Protein AF-A0A8D9B228-F1 (afdb_monomer)

Radius of gyration: 21.45 Å; Cα contacts (8 Å, |Δi|>4): 315; chains: 1; bounding box: 50×40×61 Å

Structure (mmCIF, N/CA/C/O backbone):
data_AF-A0A8D9B228-F1
#
_entry.id   AF-A0A8D9B228-F1
#
loop_
_atom_site.group_PDB
_atom_site.id
_atom_site.type_symbol
_atom_site.label_atom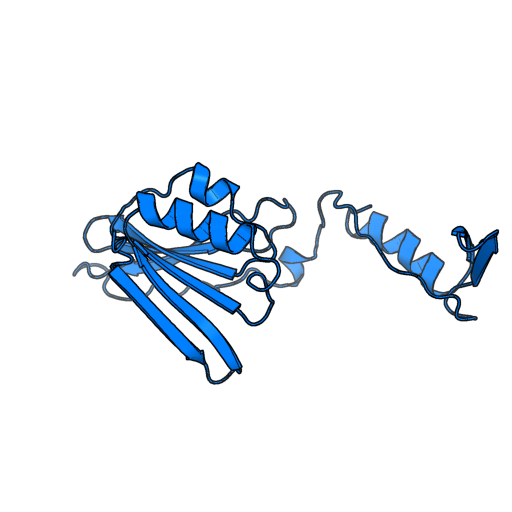_id
_atom_site.label_alt_id
_atom_site.label_comp_id
_atom_site.label_asym_id
_atom_site.label_entity_id
_atom_site.label_seq_id
_atom_site.pdbx_PDB_ins_code
_atom_site.Cartn_x
_atom_site.Cartn_y
_atom_site.Cartn_z
_atom_site.occupancy
_atom_site.B_iso_or_equiv
_atom_site.auth_seq_id
_atom_site.auth_comp_id
_atom_site.auth_asym_id
_atom_site.auth_atom_id
_atom_site.pdbx_PDB_model_num
ATOM 1 N N . MET A 1 1 ? 8.305 -25.494 17.279 1.00 31.84 1 MET A N 1
ATOM 2 C CA . MET A 1 1 ? 8.019 -24.040 17.257 1.00 31.84 1 MET A CA 1
ATOM 3 C C . MET A 1 1 ? 6.888 -23.763 16.263 1.00 31.84 1 MET A C 1
ATOM 5 O O . MET A 1 1 ? 7.138 -23.601 15.077 1.00 31.84 1 MET A O 1
ATOM 9 N N . LYS A 1 2 ? 5.628 -23.816 16.720 1.00 33.38 2 LYS A N 1
ATOM 10 C CA . LYS A 1 2 ? 4.432 -23.481 15.924 1.00 33.38 2 LYS A CA 1
ATOM 11 C C . LYS A 1 2 ? 4.145 -21.995 16.146 1.00 33.38 2 LYS A C 1
ATOM 13 O O . LYS A 1 2 ? 3.741 -21.624 17.242 1.00 33.38 2 LYS A O 1
ATOM 18 N N . TYR A 1 3 ? 4.432 -21.141 15.169 1.00 36.22 3 TYR A N 1
ATOM 19 C CA . TYR A 1 3 ? 4.242 -19.699 15.334 1.00 36.22 3 TYR A CA 1
ATOM 20 C C . TYR A 1 3 ? 2.793 -19.301 15.040 1.00 36.22 3 TYR A C 1
ATOM 22 O O . TYR A 1 3 ? 2.280 -19.573 13.957 1.00 36.22 3 TYR A O 1
ATOM 30 N N . LEU A 1 4 ? 2.170 -18.662 16.037 1.00 39.84 4 LEU A N 1
ATO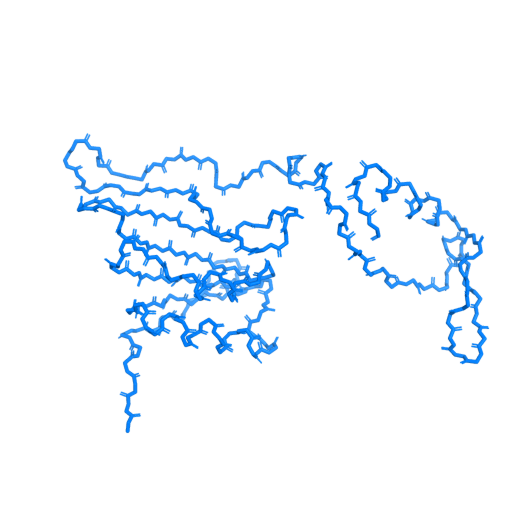M 31 C CA . LEU A 1 4 ? 0.839 -18.060 16.016 1.00 39.84 4 LEU A CA 1
ATOM 32 C C . LEU A 1 4 ? 0.712 -17.015 14.892 1.00 39.84 4 LEU A C 1
ATOM 34 O O . LEU A 1 4 ? 0.946 -15.825 15.099 1.00 39.84 4 LEU A O 1
ATOM 38 N N . VAL A 1 5 ? 0.265 -17.444 13.718 1.00 47.62 5 VAL A N 1
ATOM 39 C CA . VAL A 1 5 ? -0.735 -16.659 12.992 1.00 47.62 5 VAL A CA 1
ATOM 40 C C . VAL A 1 5 ? -2.067 -17.061 13.608 1.00 47.62 5 VAL A C 1
ATOM 42 O O . VAL A 1 5 ? -2.307 -18.256 13.747 1.00 47.62 5 VAL A O 1
ATOM 45 N N . GLN A 1 6 ? -2.861 -16.099 14.087 1.00 53.06 6 GLN A N 1
ATOM 46 C CA . GLN A 1 6 ? -4.064 -16.445 14.845 1.00 53.06 6 GLN A CA 1
ATOM 47 C C . GLN A 1 6 ? -5.075 -17.167 13.956 1.00 53.06 6 GLN A C 1
ATOM 49 O O . GLN A 1 6 ? -5.588 -18.166 14.421 1.00 53.06 6 GLN A O 1
ATOM 54 N N . ASP A 1 7 ? -5.241 -16.727 12.700 1.00 61.34 7 ASP A N 1
ATOM 55 C CA . ASP A 1 7 ? -5.864 -17.474 11.598 1.00 61.34 7 ASP A CA 1
ATOM 56 C C . ASP A 1 7 ? -5.539 -16.793 10.249 1.00 61.34 7 ASP A C 1
ATOM 58 O O . ASP A 1 7 ? -5.450 -15.560 10.170 1.00 61.34 7 ASP A O 1
ATOM 62 N N . VAL A 1 8 ? -5.344 -17.588 9.185 1.00 71.38 8 VAL A N 1
ATOM 63 C CA . VAL A 1 8 ? -5.320 -17.104 7.790 1.00 71.38 8 VAL A CA 1
ATOM 64 C C . VAL A 1 8 ? -6.455 -17.765 7.038 1.00 71.38 8 VAL A C 1
ATOM 66 O O . VAL A 1 8 ? -6.398 -18.959 6.745 1.00 71.38 8 VAL A O 1
ATOM 69 N N . GLU A 1 9 ? -7.445 -16.975 6.650 1.00 78.44 9 GLU A N 1
ATOM 70 C CA . GLU A 1 9 ? -8.507 -17.455 5.780 1.00 78.44 9 GLU A CA 1
ATOM 71 C C . GLU A 1 9 ? -8.209 -17.090 4.332 1.00 78.44 9 GLU A C 1
ATOM 73 O O . GLU A 1 9 ? -7.859 -15.953 3.994 1.00 78.44 9 GLU A O 1
ATOM 78 N N . ARG A 1 10 ? -8.350 -18.086 3.458 1.00 76.25 10 ARG A N 1
ATOM 79 C CA . ARG A 1 10 ? -8.170 -17.940 2.018 1.00 76.25 10 ARG A CA 1
ATOM 80 C C . ARG A 1 10 ? -9.533 -17.970 1.348 1.00 76.25 10 ARG A C 1
ATOM 82 O O . ARG A 1 10 ? -10.226 -18.983 1.404 1.00 76.25 10 ARG A O 1
ATOM 89 N N . TRP A 1 11 ? -9.879 -16.895 0.651 1.00 73.50 11 TRP A N 1
ATOM 90 C CA . TRP A 1 11 ? -11.161 -16.781 -0.039 1.00 73.50 11 TRP A CA 1
ATOM 91 C C . TRP A 1 11 ? -10.994 -16.463 -1.524 1.00 73.50 11 TRP A C 1
ATOM 93 O O . TRP A 1 11 ? -10.082 -15.735 -1.922 1.00 73.50 11 TRP A O 1
ATOM 103 N N . HIS A 1 12 ? -11.902 -16.987 -2.349 1.00 71.31 12 HIS A N 1
ATOM 104 C CA . HIS A 1 12 ? -12.031 -16.604 -3.754 1.00 71.31 12 HIS A CA 1
ATOM 105 C C . HIS A 1 12 ? -13.308 -15.791 -3.921 1.00 71.31 12 HIS A C 1
ATOM 107 O O . HIS A 1 12 ? -14.408 -16.308 -3.753 1.00 71.31 12 HIS A O 1
ATOM 113 N N . ASN A 1 13 ? -13.175 -14.510 -4.258 1.00 69.44 13 ASN A N 1
ATOM 114 C CA . ASN A 1 13 ? -14.351 -13.679 -4.514 1.00 69.44 13 ASN A CA 1
ATOM 115 C C . ASN A 1 13 ? -14.937 -13.982 -5.910 1.00 69.44 13 ASN A C 1
ATOM 117 O O . ASN A 1 13 ? -14.223 -14.461 -6.792 1.00 69.44 13 ASN A O 1
ATOM 121 N N . LYS A 1 14 ? -16.204 -13.619 -6.152 1.00 67.75 14 LYS A N 1
ATOM 122 C CA . LYS A 1 14 ? -16.924 -13.706 -7.440 1.00 67.75 14 LYS A CA 1
ATOM 123 C C . LYS A 1 14 ? -16.130 -13.143 -8.632 1.00 67.75 14 LYS A C 1
ATOM 125 O O . LYS A 1 14 ? -16.330 -13.562 -9.762 1.00 67.75 14 LYS A O 1
ATOM 130 N N . LEU A 1 15 ? -15.184 -12.235 -8.373 1.00 68.62 15 LEU A N 1
ATOM 131 C CA . LEU A 1 15 ? -14.265 -11.646 -9.357 1.00 68.62 15 LEU A CA 1
ATOM 132 C C . LEU A 1 15 ? -12.964 -12.449 -9.584 1.00 68.62 15 LEU A C 1
ATOM 134 O O . LEU A 1 15 ? -12.005 -11.896 -10.120 1.00 68.62 15 LEU A O 1
ATOM 138 N N . ARG A 1 16 ? -12.881 -13.708 -9.126 1.00 76.88 16 ARG A N 1
ATOM 139 C CA . ARG A 1 16 ? -11.672 -14.563 -9.158 1.00 76.88 16 ARG A CA 1
ATOM 140 C C . ARG A 1 16 ? -10.439 -13.936 -8.492 1.00 76.88 16 ARG A C 1
ATOM 142 O O . ARG A 1 16 ? -9.304 -14.270 -8.819 1.00 76.88 16 ARG A O 1
ATOM 149 N N . LYS A 1 17 ? -10.652 -13.010 -7.553 1.00 80.44 17 LYS A N 1
ATOM 150 C CA . LYS A 1 17 ? -9.577 -12.450 -6.728 1.00 80.44 17 LYS A CA 1
ATOM 151 C C . LYS A 1 17 ? -9.298 -13.385 -5.565 1.00 80.44 17 LYS A C 1
ATOM 153 O O . LYS A 1 17 ? -10.238 -13.843 -4.913 1.00 80.44 17 LYS A O 1
ATOM 158 N N . LEU A 1 18 ? -8.018 -13.606 -5.310 1.00 88.31 18 LEU A N 1
ATOM 159 C CA . LEU A 1 18 ? -7.535 -14.331 -4.154 1.00 88.31 18 LEU A CA 1
ATOM 160 C C . LEU A 1 18 ? -7.419 -13.362 -2.979 1.00 88.31 18 LEU A C 1
ATOM 162 O O . LEU A 1 18 ? -6.692 -12.374 -3.061 1.00 88.31 18 LEU A O 1
ATOM 166 N N . VAL A 1 19 ? -8.154 -13.627 -1.907 1.00 90.38 19 VAL A N 1
ATOM 167 C CA . VAL A 1 19 ? -8.177 -12.783 -0.712 1.00 90.38 19 VAL A CA 1
ATOM 168 C C . VAL A 1 19 ? -7.588 -13.563 0.452 1.00 90.38 19 VAL A C 1
ATOM 170 O O . VAL A 1 19 ? -8.038 -14.670 0.741 1.00 90.38 19 VAL A O 1
ATOM 173 N N . TYR A 1 20 ? -6.593 -12.976 1.106 1.00 91.94 20 TYR A N 1
ATOM 174 C CA . TYR A 1 20 ? -6.029 -13.466 2.357 1.00 91.94 20 TYR A CA 1
ATOM 175 C C . TYR A 1 20 ? -6.517 -12.574 3.487 1.00 91.94 20 TYR A C 1
ATOM 177 O O . TYR A 1 20 ? -6.157 -11.398 3.532 1.00 91.94 20 TYR A O 1
ATOM 185 N N . VAL A 1 21 ? -7.324 -13.122 4.387 1.00 92.00 21 VAL A N 1
ATOM 186 C CA . VAL A 1 21 ? -7.723 -12.441 5.621 1.00 92.00 21 VAL A CA 1
ATOM 187 C C . VAL A 1 21 ? -6.812 -12.932 6.733 1.00 92.00 21 VAL A C 1
ATOM 189 O O . VAL A 1 21 ? -6.683 -14.134 6.947 1.00 92.00 21 VAL A O 1
ATOM 192 N N . ILE A 1 22 ? -6.123 -12.004 7.386 1.00 92.06 22 ILE A N 1
ATOM 193 C CA . ILE A 1 22 ? -5.009 -12.287 8.284 1.00 92.06 22 ILE A CA 1
ATOM 194 C C . ILE A 1 22 ? -5.300 -11.618 9.624 1.00 92.06 22 ILE A C 1
ATOM 196 O O . ILE A 1 22 ? -5.197 -10.394 9.755 1.00 92.06 22 ILE A O 1
ATOM 200 N N . TYR A 1 23 ? -5.637 -12.427 10.625 1.00 89.25 23 TYR A N 1
ATOM 201 C CA . TYR A 1 23 ? -5.842 -11.973 11.999 1.00 89.25 23 TYR A CA 1
ATOM 202 C C . TYR A 1 23 ? -4.527 -12.086 12.760 1.00 89.25 23 TYR A C 1
ATOM 204 O O . TYR A 1 23 ? -4.038 -13.189 13.018 1.00 89.25 23 TYR A O 1
ATOM 212 N N . VAL A 1 24 ? -3.909 -10.948 13.080 1.00 85.44 24 VAL A N 1
ATOM 213 C CA . VAL A 1 24 ? -2.558 -10.928 13.656 1.00 85.44 24 VAL A CA 1
ATOM 214 C C . VAL A 1 24 ? -2.310 -9.737 14.571 1.00 85.44 24 VAL A C 1
ATOM 216 O O . VAL A 1 24 ? -2.804 -8.631 14.358 1.00 85.44 24 VAL A O 1
ATOM 219 N N . ARG A 1 25 ? -1.452 -9.961 15.572 1.00 84.25 25 ARG A N 1
ATOM 220 C CA . ARG A 1 25 ? -0.835 -8.890 16.368 1.00 84.25 25 ARG A CA 1
ATOM 221 C C . ARG A 1 25 ? 0.232 -8.155 15.558 1.00 84.25 25 ARG A C 1
ATOM 223 O O . ARG A 1 25 ? 0.790 -8.707 14.605 1.00 84.25 25 ARG A O 1
ATOM 230 N N . LYS A 1 26 ? 0.588 -6.941 15.982 1.00 82.12 26 LYS A N 1
ATOM 231 C CA . LYS A 1 26 ? 1.526 -6.069 15.260 1.00 82.12 26 LYS A CA 1
ATOM 232 C C . LYS A 1 26 ? 2.877 -6.695 14.945 1.00 82.12 26 LYS A C 1
ATOM 234 O O . LYS A 1 26 ? 3.326 -6.576 13.812 1.00 82.12 26 LYS A O 1
ATOM 239 N N . PHE A 1 27 ? 3.475 -7.417 15.891 1.00 82.62 27 PHE A N 1
ATOM 240 C CA . PHE A 1 27 ? 4.758 -8.095 15.669 1.00 82.62 27 PHE A CA 1
ATOM 241 C C . PHE A 1 27 ? 4.717 -9.063 14.472 1.00 82.62 27 PHE A C 1
ATOM 243 O O . PHE A 1 27 ? 5.637 -9.109 13.661 1.00 82.62 27 PHE A O 1
ATOM 250 N N . TYR A 1 28 ? 3.619 -9.806 14.311 1.00 86.88 28 TYR A N 1
ATOM 251 C CA . TYR A 1 28 ? 3.481 -10.772 13.222 1.00 86.88 28 TYR A CA 1
ATOM 252 C C . TYR A 1 28 ? 3.107 -10.119 11.887 1.00 86.88 28 TYR A C 1
ATOM 254 O O . TYR A 1 28 ? 3.497 -10.640 10.844 1.00 86.88 28 TYR A O 1
ATOM 262 N N . MET A 1 29 ? 2.422 -8.967 11.894 1.00 89.06 29 MET A N 1
ATOM 263 C CA . MET A 1 29 ? 2.170 -8.201 10.662 1.00 89.06 29 MET A CA 1
ATOM 264 C C . MET A 1 29 ? 3.473 -7.863 9.932 1.00 89.06 29 MET A C 1
ATOM 266 O O . MET A 1 29 ? 3.550 -8.025 8.717 1.00 89.06 29 MET A O 1
ATOM 270 N N . GLU A 1 30 ? 4.499 -7.437 10.672 1.00 90.56 30 GLU A N 1
ATOM 271 C CA . GLU A 1 30 ? 5.816 -7.070 10.133 1.00 90.56 30 GLU A CA 1
ATOM 272 C C . GLU A 1 30 ? 6.517 -8.256 9.460 1.00 90.56 30 GLU A C 1
ATOM 274 O O . GLU A 1 30 ? 7.048 -8.140 8.358 1.00 90.56 30 GLU A O 1
ATOM 279 N N . GLN A 1 31 ? 6.461 -9.429 10.087 1.00 90.62 31 GLN A N 1
ATOM 280 C CA . GLN A 1 31 ? 7.052 -10.645 9.530 1.00 90.62 31 GLN A CA 1
ATOM 281 C C . GLN A 1 31 ? 6.313 -11.111 8.270 1.00 90.62 31 GLN A C 1
ATOM 283 O O . GLN A 1 31 ? 6.931 -11.569 7.309 1.00 90.62 31 GLN A O 1
ATOM 288 N N . ILE A 1 32 ? 4.984 -10.986 8.251 1.00 91.69 32 ILE A N 1
ATOM 289 C CA . ILE A 1 32 ? 4.171 -11.389 7.102 1.00 91.69 32 ILE A CA 1
ATOM 290 C C . ILE A 1 32 ? 4.398 -10.450 5.917 1.00 91.69 32 ILE A C 1
ATOM 292 O O . ILE A 1 32 ? 4.585 -10.939 4.804 1.00 91.69 32 ILE A O 1
ATOM 296 N N . ILE A 1 33 ? 4.427 -9.129 6.128 1.00 91.75 33 ILE A N 1
ATOM 297 C CA . ILE A 1 33 ? 4.664 -8.189 5.024 1.00 91.75 33 ILE A CA 1
ATOM 298 C C . ILE A 1 33 ? 6.047 -8.390 4.399 1.00 91.75 33 ILE A C 1
ATOM 300 O O . ILE A 1 33 ? 6.162 -8.364 3.176 1.00 91.75 33 ILE A O 1
ATOM 304 N N . LEU A 1 34 ? 7.073 -8.687 5.205 1.00 92.00 34 LEU A N 1
ATOM 305 C CA . LEU A 1 34 ? 8.402 -9.035 4.698 1.00 92.00 34 LEU A CA 1
ATOM 306 C C . LEU A 1 34 ? 8.372 -10.292 3.832 1.00 92.00 34 LEU A C 1
ATOM 308 O O . LEU A 1 34 ? 8.921 -10.286 2.733 1.00 92.00 34 LEU A O 1
ATOM 312 N N . LYS A 1 35 ? 7.690 -11.348 4.286 1.00 91.25 35 LYS A N 1
ATOM 313 C CA . LYS A 1 35 ? 7.551 -12.586 3.506 1.00 91.25 35 LYS A CA 1
ATOM 314 C C . LYS A 1 35 ? 6.822 -12.355 2.186 1.00 91.25 35 LYS A C 1
ATOM 316 O O . LYS A 1 35 ? 7.243 -12.893 1.167 1.00 91.25 35 LYS A O 1
ATOM 321 N N . ILE A 1 36 ? 5.761 -11.545 2.189 1.00 91.38 36 ILE A N 1
ATOM 322 C CA . ILE A 1 36 ? 5.048 -11.158 0.962 1.00 91.38 36 ILE A CA 1
ATOM 323 C C . ILE A 1 36 ? 5.991 -10.387 0.034 1.00 91.38 36 ILE A C 1
ATOM 325 O O . ILE A 1 36 ? 6.041 -10.681 -1.155 1.00 91.38 36 ILE A O 1
ATOM 329 N N . ARG A 1 37 ? 6.763 -9.437 0.574 1.00 89.50 37 ARG A N 1
ATOM 330 C CA . ARG A 1 37 ? 7.703 -8.607 -0.189 1.00 89.50 37 ARG A CA 1
ATOM 331 C C . ARG A 1 37 ? 8.833 -9.412 -0.832 1.00 89.50 37 ARG A C 1
ATOM 333 O O . ARG A 1 37 ? 9.213 -9.108 -1.953 1.00 89.50 37 ARG A O 1
ATOM 340 N N . GLN A 1 38 ? 9.368 -10.401 -0.122 1.00 89.19 38 GLN A N 1
ATOM 341 C CA . GLN A 1 38 ? 10.463 -11.258 -0.591 1.00 89.19 38 GLN A CA 1
ATOM 342 C C . GLN A 1 38 ? 10.001 -12.347 -1.570 1.00 89.19 38 GLN A C 1
ATOM 344 O O . GLN A 1 38 ? 10.829 -12.964 -2.230 1.00 89.19 38 GLN A O 1
ATOM 349 N N . SER A 1 39 ? 8.696 -12.614 -1.648 1.00 86.69 39 SER A N 1
ATOM 350 C CA . SER A 1 39 ? 8.146 -13.666 -2.500 1.00 86.69 39 SER A CA 1
ATOM 351 C C . SER A 1 39 ? 7.638 -13.086 -3.820 1.00 86.69 39 SER A C 1
ATOM 353 O O . SER A 1 39 ? 6.552 -12.505 -3.865 1.00 86.69 39 SER A O 1
ATOM 355 N N . ASP A 1 40 ? 8.346 -13.337 -4.921 1.00 71.81 40 ASP A N 1
ATOM 356 C CA . ASP A 1 40 ? 7.968 -12.840 -6.258 1.00 71.81 40 ASP A CA 1
ATOM 357 C C . ASP A 1 40 ? 6.558 -13.274 -6.700 1.00 71.81 40 ASP A C 1
ATOM 359 O O . ASP A 1 40 ? 5.869 -12.593 -7.460 1.00 71.81 40 ASP A O 1
ATOM 363 N N . SER A 1 41 ? 6.075 -14.415 -6.202 1.00 82.94 41 SER A N 1
ATOM 364 C CA . SER A 1 41 ? 4.761 -14.954 -6.556 1.00 82.94 41 SER A CA 1
ATOM 365 C C . SER A 1 41 ? 3.588 -14.312 -5.806 1.00 82.94 41 SER A C 1
ATOM 367 O O . SER A 1 41 ? 2.446 -14.496 -6.239 1.00 82.94 41 SER A O 1
ATOM 369 N N . MET A 1 42 ? 3.845 -13.560 -4.731 1.00 85.75 42 MET A N 1
A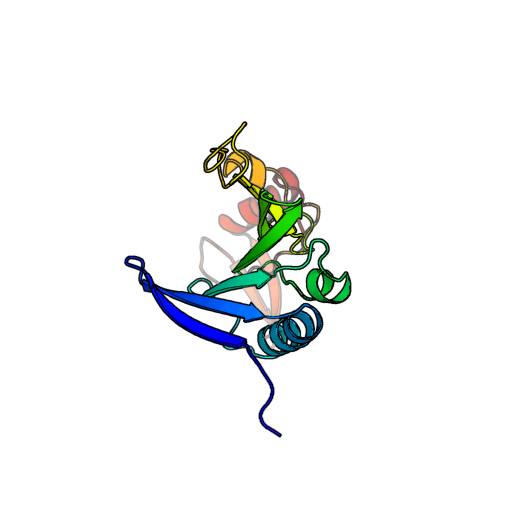TOM 370 C CA . MET A 1 42 ? 2.827 -13.058 -3.796 1.00 85.75 42 MET A CA 1
ATOM 371 C C . MET A 1 42 ? 2.341 -11.638 -4.123 1.00 85.75 42 MET A C 1
ATOM 373 O O . MET A 1 42 ? 1.275 -11.220 -3.670 1.00 85.75 42 MET A O 1
ATOM 377 N N . ILE A 1 43 ? 3.055 -10.900 -4.974 1.00 87.31 43 ILE A N 1
ATOM 378 C CA . ILE A 1 43 ? 2.656 -9.555 -5.408 1.00 87.31 43 ILE A CA 1
ATOM 379 C C . ILE A 1 43 ? 2.017 -9.650 -6.792 1.00 87.31 43 ILE A C 1
ATOM 381 O O . ILE A 1 43 ? 2.678 -9.565 -7.824 1.00 87.31 43 ILE A O 1
ATOM 385 N N . ARG A 1 44 ? 0.696 -9.857 -6.829 1.00 84.81 44 ARG A N 1
ATOM 386 C CA . ARG A 1 44 ? -0.058 -9.976 -8.087 1.00 84.81 44 ARG A CA 1
ATOM 387 C C . ARG A 1 44 ? -1.329 -9.149 -8.063 1.00 84.81 44 ARG A C 1
ATOM 389 O O . ARG A 1 44 ? -2.007 -9.039 -7.047 1.00 84.81 44 ARG A O 1
ATOM 396 N N . ARG A 1 45 ? -1.751 -8.688 -9.245 1.00 80.62 45 ARG A N 1
ATOM 397 C CA . ARG A 1 45 ? -2.997 -7.918 -9.435 1.00 80.62 45 ARG A CA 1
ATOM 398 C C . ARG A 1 45 ? -4.247 -8.627 -8.889 1.00 80.62 45 ARG A C 1
ATOM 400 O O . ARG A 1 45 ? -5.229 -7.956 -8.570 1.00 80.62 45 ARG A O 1
ATOM 407 N N . GLN A 1 46 ? -4.242 -9.953 -8.820 1.00 86.31 46 GLN A N 1
ATOM 408 C CA . GLN A 1 46 ? -5.388 -10.760 -8.393 1.00 86.31 46 GLN A CA 1
ATOM 409 C C . GLN A 1 46 ? -5.398 -11.046 -6.887 1.00 86.31 46 GLN A C 1
ATOM 411 O O . GLN A 1 46 ? -6.410 -11.534 -6.394 1.00 86.31 46 GLN A O 1
ATOM 416 N N . ILE A 1 47 ? -4.316 -10.734 -6.171 1.00 89.81 47 ILE A N 1
ATOM 417 C CA . ILE A 1 47 ? -4.173 -11.021 -4.745 1.00 89.81 47 ILE A CA 1
ATOM 418 C C . ILE A 1 47 ? -4.508 -9.766 -3.936 1.00 89.81 47 ILE A C 1
ATOM 420 O O . ILE A 1 47 ? -4.127 -8.657 -4.311 1.00 89.81 47 ILE A O 1
ATOM 424 N N . VAL A 1 48 ? -5.246 -9.942 -2.844 1.00 91.06 48 VAL A N 1
ATOM 425 C CA . VAL A 1 48 ? -5.565 -8.904 -1.861 1.00 91.06 48 VAL A CA 1
ATOM 426 C C . VAL A 1 48 ? -5.282 -9.450 -0.467 1.00 91.06 48 VAL A C 1
ATOM 428 O O . VAL A 1 48 ? -5.717 -10.550 -0.135 1.00 91.06 48 VAL A O 1
ATOM 431 N N . TYR A 1 49 ? -4.585 -8.671 0.349 1.00 93.19 49 TYR A N 1
ATOM 432 C CA . TYR A 1 49 ? -4.295 -8.975 1.745 1.00 93.19 49 TYR A CA 1
ATOM 433 C C . TYR A 1 49 ? -5.125 -8.063 2.642 1.00 93.19 49 TYR A C 1
ATOM 435 O O . TYR A 1 49 ? -5.100 -6.845 2.477 1.00 93.19 49 TYR A O 1
ATOM 443 N N . ILE A 1 50 ? -5.858 -8.644 3.584 1.00 93.69 50 ILE A N 1
ATOM 444 C CA . ILE A 1 50 ? -6.651 -7.934 4.584 1.00 93.69 50 ILE A CA 1
ATOM 445 C C . ILE A 1 50 ? -6.066 -8.270 5.950 1.00 93.69 50 ILE A C 1
ATOM 447 O O . ILE A 1 50 ? -6.254 -9.372 6.454 1.00 93.69 50 ILE A O 1
ATOM 451 N N . PHE A 1 51 ? -5.354 -7.323 6.548 1.00 93.56 51 PHE A N 1
ATOM 452 C CA . PHE A 1 51 ? -4.854 -7.439 7.911 1.00 93.56 51 PHE A CA 1
ATOM 453 C C . PHE A 1 51 ? -5.904 -6.914 8.879 1.00 93.56 51 PHE A C 1
ATOM 455 O O . PHE A 1 51 ? -6.336 -5.767 8.769 1.00 93.56 51 PHE A O 1
ATOM 462 N N . ILE A 1 52 ? -6.297 -7.738 9.841 1.00 91.50 52 ILE A N 1
ATOM 463 C CA . ILE A 1 52 ? -7.200 -7.341 10.918 1.00 91.50 52 ILE A CA 1
ATOM 464 C C . ILE A 1 52 ? -6.374 -7.276 12.195 1.00 91.50 52 ILE A C 1
ATOM 466 O O . ILE A 1 52 ? -5.853 -8.286 12.669 1.00 91.50 52 ILE A O 1
ATOM 470 N N . SER A 1 53 ? -6.248 -6.064 12.732 1.00 87.38 53 SER A N 1
ATOM 471 C CA . SER A 1 53 ? -5.464 -5.780 13.928 1.00 87.38 53 SER A CA 1
ATOM 472 C C . SER A 1 53 ? -6.322 -5.089 14.981 1.00 87.38 53 SER A C 1
ATOM 474 O O . SER A 1 53 ? -7.069 -4.149 14.706 1.00 87.38 53 SER A O 1
ATOM 476 N N . SER A 1 54 ? -6.185 -5.529 16.228 1.00 81.06 54 SER A N 1
ATOM 477 C CA . SER A 1 54 ? -6.807 -4.874 17.380 1.00 81.06 54 SER A CA 1
ATOM 478 C C . SER A 1 54 ? -6.045 -3.630 17.848 1.00 81.06 54 SER A C 1
ATOM 480 O O . SER A 1 54 ? -6.508 -2.942 18.757 1.00 81.06 54 SER A O 1
ATOM 482 N N . GLU A 1 55 ? -4.870 -3.355 17.278 1.00 82.69 55 GLU A N 1
ATOM 483 C CA . GLU A 1 55 ? -3.992 -2.271 17.712 1.00 82.69 55 GLU A CA 1
ATOM 484 C C . GLU A 1 55 ? -4.286 -0.952 16.976 1.00 82.69 55 GLU A C 1
ATOM 486 O O . GLU A 1 55 ? -4.556 -0.962 15.773 1.00 82.69 55 GLU A O 1
ATOM 491 N N . PRO A 1 56 ? -4.190 0.201 17.663 1.00 78.69 56 PRO A N 1
ATOM 492 C CA . PRO A 1 56 ? -4.550 1.496 17.085 1.00 78.69 56 PRO A CA 1
ATOM 493 C C . PRO A 1 56 ? -3.508 2.067 16.127 1.00 78.69 56 PRO A C 1
ATOM 495 O O . PRO A 1 56 ? -3.850 2.844 15.239 1.00 78.69 56 PRO A O 1
ATOM 498 N N . LYS A 1 57 ? -2.229 1.719 16.299 1.00 84.31 57 LYS A N 1
ATOM 499 C CA . LYS A 1 57 ? -1.132 2.268 15.496 1.00 84.31 57 LYS A CA 1
ATOM 500 C C . LYS A 1 57 ? -0.335 1.157 14.834 1.00 84.31 57 LYS A C 1
ATOM 502 O O . LYS A 1 57 ? 0.251 0.310 15.510 1.00 84.31 57 LYS A O 1
ATOM 507 N N . LEU A 1 58 ? -0.246 1.236 13.512 1.00 88.06 58 LEU A N 1
ATOM 508 C CA . LEU A 1 58 ? 0.642 0.394 12.720 1.00 88.06 58 LEU A CA 1
ATOM 509 C C . LEU A 1 58 ? 2.100 0.800 12.954 1.00 88.06 58 LEU A C 1
ATOM 511 O O . LEU A 1 58 ? 2.391 1.956 13.270 1.00 88.06 58 LEU A O 1
ATOM 515 N N . SER A 1 59 ? 3.025 -0.148 12.831 1.00 89.69 59 SER A N 1
ATOM 516 C CA . SER A 1 59 ? 4.446 0.186 12.873 1.00 89.69 59 SER A CA 1
ATOM 517 C C . SER A 1 59 ? 4.885 0.887 11.596 1.00 89.69 59 SER A C 1
ATOM 519 O O . SER A 1 59 ? 4.370 0.622 10.510 1.00 89.69 59 SER A O 1
ATOM 521 N N . ARG A 1 60 ? 5.890 1.758 11.735 1.00 88.31 60 ARG A N 1
ATOM 522 C CA . ARG A 1 60 ? 6.574 2.368 10.589 1.00 88.31 60 ARG A CA 1
ATOM 523 C C . ARG A 1 60 ? 7.214 1.301 9.708 1.00 88.31 60 ARG A C 1
ATOM 525 O O . ARG A 1 60 ? 7.029 1.332 8.503 1.00 88.31 60 ARG A O 1
ATOM 532 N N . PHE A 1 61 ? 7.833 0.298 10.332 1.00 89.88 61 PHE A N 1
ATOM 533 C CA . PHE A 1 61 ? 8.429 -0.831 9.628 1.00 89.88 61 PHE A CA 1
ATOM 534 C C . PHE A 1 61 ? 7.429 -1.555 8.719 1.00 89.88 61 PHE A C 1
ATOM 536 O O . PHE A 1 61 ? 7.730 -1.822 7.559 1.00 89.88 61 PHE A O 1
ATOM 543 N N . PHE A 1 62 ? 6.218 -1.838 9.212 1.00 90.62 62 PHE A N 1
ATOM 544 C CA . PHE A 1 62 ? 5.176 -2.433 8.381 1.00 90.62 62 PHE A CA 1
ATOM 545 C C . PHE A 1 62 ? 4.834 -1.532 7.189 1.00 90.62 62 PHE A C 1
ATOM 547 O O . PHE A 1 62 ? 4.826 -2.017 6.064 1.00 90.62 62 PHE A O 1
ATOM 554 N N . GLN A 1 63 ? 4.618 -0.232 7.420 1.00 88.75 63 GLN A N 1
ATOM 555 C CA . GLN A 1 63 ? 4.254 0.732 6.372 1.00 88.75 63 GLN A CA 1
ATOM 556 C C . GLN A 1 63 ? 5.339 0.894 5.299 1.00 88.75 63 GLN A C 1
ATOM 558 O O . GLN A 1 63 ? 5.025 0.902 4.116 1.00 88.75 63 GLN A O 1
ATOM 563 N N . GLU A 1 64 ? 6.609 0.971 5.693 1.00 87.75 64 GLU A N 1
ATOM 564 C CA . GLU A 1 64 ? 7.754 1.130 4.781 1.00 87.75 64 GLU A CA 1
ATOM 565 C C . GLU A 1 64 ? 8.003 -0.105 3.902 1.00 87.75 64 GLU A C 1
ATOM 567 O O . GLU A 1 64 ? 8.664 -0.018 2.866 1.00 87.75 64 GLU A O 1
ATOM 572 N N . ASN A 1 65 ? 7.472 -1.265 4.297 1.00 89.75 65 ASN A N 1
ATOM 573 C CA . ASN A 1 65 ? 7.565 -2.503 3.528 1.00 89.75 65 ASN A CA 1
ATOM 574 C C . ASN A 1 65 ? 6.378 -2.732 2.584 1.00 89.75 65 ASN A C 1
ATOM 576 O O . ASN A 1 65 ? 6.381 -3.712 1.835 1.00 89.75 65 ASN A O 1
ATOM 580 N N . ILE A 1 66 ? 5.388 -1.837 2.581 1.00 88.81 66 ILE A N 1
ATOM 581 C CA . ILE A 1 66 ? 4.278 -1.887 1.633 1.00 88.81 66 ILE A CA 1
ATOM 582 C C . ILE A 1 66 ? 4.746 -1.313 0.302 1.00 88.81 66 ILE A C 1
ATOM 584 O O . ILE A 1 66 ? 5.078 -0.137 0.184 1.00 88.81 66 ILE A O 1
ATOM 588 N N . LEU A 1 67 ? 4.727 -2.153 -0.727 1.00 86.00 67 LEU A N 1
ATOM 589 C CA . LEU A 1 67 ? 4.973 -1.708 -2.091 1.00 86.00 67 LEU A CA 1
ATOM 590 C C . LEU A 1 67 ? 3.666 -1.247 -2.736 1.00 86.00 67 LEU A C 1
ATOM 592 O O . LEU A 1 67 ? 2.595 -1.795 -2.475 1.00 86.00 67 LEU A O 1
ATOM 596 N N . GLU A 1 68 ? 3.760 -0.276 -3.640 1.00 80.38 68 GLU A N 1
ATOM 597 C CA . GLU A 1 68 ? 2.613 0.241 -4.397 1.00 80.38 68 GLU A CA 1
ATOM 598 C C . GLU A 1 68 ? 1.859 -0.859 -5.161 1.00 80.38 68 GLU A C 1
ATOM 600 O O . GLU A 1 68 ? 0.634 -0.840 -5.237 1.00 80.38 68 GLU A O 1
ATOM 605 N N . ALA A 1 69 ? 2.580 -1.846 -5.699 1.00 82.12 69 ALA A N 1
ATOM 606 C CA . ALA A 1 69 ? 1.990 -2.945 -6.462 1.00 82.12 69 ALA A CA 1
ATOM 607 C C . ALA A 1 69 ? 1.164 -3.924 -5.603 1.00 82.12 69 ALA A C 1
ATOM 609 O O . ALA A 1 69 ? 0.403 -4.734 -6.144 1.00 82.12 69 ALA A O 1
ATOM 610 N N . MET A 1 70 ? 1.312 -3.878 -4.276 1.00 88.62 70 MET A N 1
ATOM 611 C CA . MET A 1 70 ? 0.542 -4.715 -3.361 1.00 88.62 70 MET A CA 1
ATOM 612 C C . MET A 1 70 ? -0.891 -4.192 -3.220 1.00 88.62 70 MET A C 1
ATOM 614 O O . MET A 1 70 ? -1.185 -3.037 -3.513 1.00 88.62 70 MET A O 1
ATOM 618 N N . LYS A 1 71 ? -1.802 -5.039 -2.737 1.00 89.62 71 LYS A N 1
ATOM 619 C CA . LYS A 1 71 ? -3.168 -4.639 -2.370 1.00 89.62 71 LYS A CA 1
ATOM 620 C C . LYS A 1 71 ? -3.409 -5.015 -0.927 1.00 89.62 71 LYS A C 1
ATOM 622 O O . LYS A 1 71 ? -3.763 -6.155 -0.634 1.00 89.62 71 LYS A O 1
ATOM 627 N N . ILE A 1 72 ? -3.160 -4.063 -0.050 1.00 91.69 72 ILE A N 1
ATOM 628 C CA . ILE A 1 72 ? -3.163 -4.228 1.392 1.00 91.69 72 ILE A CA 1
ATOM 629 C C . ILE A 1 72 ? -4.267 -3.369 1.967 1.00 91.69 72 ILE A C 1
ATOM 631 O O . ILE A 1 72 ? -4.260 -2.145 1.850 1.00 91.69 72 ILE A O 1
ATOM 635 N N . ILE A 1 73 ? -5.211 -4.044 2.603 1.00 92.25 73 ILE A N 1
ATOM 636 C CA . ILE A 1 73 ? -6.239 -3.446 3.433 1.00 92.25 73 ILE A CA 1
ATOM 637 C C . ILE A 1 73 ? -5.847 -3.725 4.876 1.00 92.25 73 ILE A C 1
ATOM 639 O O . ILE A 1 73 ? -5.513 -4.857 5.222 1.00 92.25 73 ILE A O 1
ATOM 643 N N . VAL A 1 74 ? -5.901 -2.708 5.724 1.00 92.56 74 VAL A N 1
ATOM 644 C CA . VAL A 1 74 ? -5.721 -2.871 7.162 1.00 92.56 74 VAL A CA 1
ATOM 645 C C . VAL A 1 74 ? -6.964 -2.373 7.866 1.00 92.56 74 VAL A C 1
ATOM 647 O O . VAL A 1 74 ? -7.351 -1.219 7.707 1.00 92.56 74 VAL A O 1
ATOM 650 N N . ILE A 1 75 ? -7.583 -3.249 8.644 1.00 91.69 75 ILE A N 1
ATOM 651 C CA . ILE A 1 75 ? -8.676 -2.904 9.541 1.00 91.69 75 ILE A CA 1
ATOM 652 C C . ILE A 1 75 ? -8.071 -2.800 10.933 1.00 91.69 75 ILE A C 1
ATOM 654 O O . ILE A 1 75 ? -7.636 -3.804 11.502 1.00 91.69 75 ILE A O 1
ATOM 658 N N . SER A 1 76 ? -8.010 -1.582 11.461 1.00 91.19 76 SER A N 1
ATOM 659 C CA . SER A 1 76 ? -7.433 -1.295 12.773 1.00 91.19 76 SER A CA 1
ATOM 660 C C . SER A 1 76 ? -8.432 -0.584 13.674 1.00 91.19 76 SER A C 1
ATOM 662 O O . SER A 1 76 ? -9.346 0.106 13.223 1.00 91.19 76 SER A O 1
ATOM 664 N N . LYS A 1 77 ? -8.271 -0.753 14.984 1.00 88.31 77 LYS A N 1
ATOM 665 C CA . LYS A 1 77 ? -9.127 -0.105 15.978 1.00 88.31 77 LYS A CA 1
ATOM 666 C C . LYS A 1 77 ? -8.560 1.264 16.343 1.00 88.31 77 LYS A C 1
ATOM 668 O O . LYS A 1 77 ? -7.667 1.341 17.178 1.00 88.31 77 LYS A O 1
ATOM 673 N N . SER A 1 78 ? -9.081 2.348 15.771 1.00 84.50 78 SER A N 1
ATOM 674 C CA . SER A 1 78 ? -8.582 3.698 16.080 1.00 84.50 78 SER A CA 1
ATOM 675 C C . SER A 1 78 ? -8.985 4.165 17.480 1.00 84.50 78 SER A C 1
ATOM 677 O O . SER A 1 78 ? -8.199 4.811 18.175 1.00 84.50 78 SER A O 1
ATOM 679 N N . ARG A 1 79 ? -10.210 3.827 17.909 1.00 84.81 79 ARG A N 1
ATOM 680 C CA . ARG A 1 79 ? -10.793 4.154 19.222 1.00 84.81 79 ARG A CA 1
ATOM 681 C C . ARG A 1 79 ? -11.721 3.024 19.690 1.00 84.81 79 ARG A C 1
ATOM 683 O O . ARG A 1 79 ? -12.126 2.186 18.883 1.00 84.81 79 ARG A O 1
ATOM 690 N N . PRO A 1 80 ? -12.097 2.957 20.980 1.00 86.00 80 PRO A N 1
ATOM 691 C CA . PRO A 1 80 ? -13.130 2.030 21.439 1.00 86.00 80 PRO A CA 1
ATOM 692 C C . PRO A 1 80 ? -14.412 2.145 20.599 1.00 86.00 80 PRO A C 1
ATOM 694 O O . PRO A 1 80 ? -14.986 3.221 20.477 1.00 86.00 80 PRO A O 1
ATOM 697 N N . GLY A 1 81 ? -14.826 1.036 19.979 1.00 85.81 81 GLY A N 1
ATOM 698 C CA . GLY A 1 81 ? -16.011 0.988 19.121 1.00 85.81 81 GLY A CA 1
ATOM 699 C C . GLY A 1 81 ? -15.854 1.628 17.737 1.00 85.81 81 GLY A C 1
ATOM 700 O O . GLY A 1 81 ? -16.839 1.664 17.011 1.00 85.81 81 GLY A O 1
ATOM 701 N N . VAL A 1 82 ? -14.668 2.105 17.341 1.00 88.31 82 VAL A N 1
ATOM 702 C CA . VAL A 1 82 ? -14.421 2.684 16.009 1.00 88.31 82 VAL A CA 1
ATOM 703 C C . VAL A 1 82 ? -13.258 1.966 15.334 1.00 88.31 82 VAL A C 1
ATOM 705 O O . VAL A 1 82 ? -12.157 1.873 15.881 1.00 88.31 82 VAL A O 1
ATOM 708 N N . TYR A 1 83 ? -13.516 1.481 14.126 1.00 89.81 83 TYR A N 1
ATOM 709 C CA . TYR A 1 83 ? -12.568 0.759 13.293 1.00 89.81 83 TYR A CA 1
ATOM 710 C C . TYR A 1 83 ? -12.311 1.556 12.026 1.00 89.81 83 TYR A C 1
ATOM 712 O O . TYR A 1 83 ? -13.245 2.011 11.371 1.00 89.81 83 TYR A O 1
ATOM 720 N N . GLU A 1 84 ? -11.049 1.727 11.676 1.00 90.50 84 GLU A N 1
ATOM 721 C CA . GLU A 1 84 ? -10.639 2.380 10.443 1.00 90.50 84 GLU A CA 1
ATOM 722 C C . GLU A 1 84 ? -10.233 1.330 9.420 1.00 90.50 84 GLU A C 1
ATOM 724 O O . GLU A 1 84 ? -9.646 0.302 9.754 1.00 90.50 84 GLU A O 1
ATOM 729 N N . ILE A 1 85 ? -10.573 1.603 8.165 1.00 90.44 85 ILE A N 1
ATOM 730 C CA . ILE A 1 85 ? -10.191 0.806 7.010 1.00 90.44 85 ILE A CA 1
ATOM 731 C C . ILE A 1 85 ? -9.153 1.624 6.256 1.00 90.44 85 ILE A C 1
ATOM 733 O O . ILE A 1 85 ? -9.456 2.673 5.678 1.00 90.44 85 ILE A O 1
ATOM 737 N N . LEU A 1 86 ? -7.920 1.143 6.296 1.00 89.81 86 LEU A N 1
ATOM 738 C CA . LEU A 1 86 ? -6.782 1.718 5.605 1.00 89.81 86 LEU A CA 1
ATOM 739 C C . LEU A 1 86 ? -6.507 0.904 4.345 1.00 89.81 86 LEU A C 1
ATOM 741 O O . LEU A 1 86 ? -6.604 -0.322 4.371 1.00 89.81 86 LEU A O 1
ATOM 745 N N . TYR A 1 87 ? -6.149 1.567 3.255 1.00 89.19 87 TYR A N 1
ATOM 746 C CA . TYR A 1 87 ? -5.788 0.906 2.007 1.00 89.19 87 TYR A CA 1
ATOM 747 C C . TYR A 1 87 ? -4.565 1.578 1.394 1.00 89.19 87 TYR A C 1
ATOM 749 O O . TYR A 1 87 ? -4.434 2.803 1.452 1.00 89.19 87 TYR A O 1
ATOM 757 N N . ASN A 1 88 ? -3.664 0.779 0.821 1.00 87.62 88 ASN A N 1
ATOM 758 C CA . ASN A 1 88 ? -2.481 1.295 0.145 1.00 87.62 88 ASN A CA 1
ATOM 759 C C . ASN A 1 88 ? -2.885 1.779 -1.254 1.00 87.62 88 ASN A C 1
ATOM 761 O O . ASN A 1 88 ? -2.826 1.059 -2.252 1.00 87.62 88 ASN A O 1
ATOM 765 N N . GLN A 1 89 ? -3.392 3.006 -1.321 1.00 75.38 89 GLN A N 1
ATOM 766 C CA . GLN A 1 89 ? -3.766 3.585 -2.601 1.00 75.38 89 GLN A CA 1
ATOM 767 C C . GLN A 1 89 ? -2.521 3.772 -3.471 1.00 75.38 89 GLN A C 1
ATOM 769 O O . GLN A 1 89 ? -1.463 4.188 -3.001 1.00 75.38 89 GLN A O 1
ATOM 774 N N . ALA A 1 90 ? -2.665 3.471 -4.762 1.00 65.69 90 ALA A N 1
ATOM 775 C CA . ALA A 1 90 ? -1.668 3.837 -5.753 1.00 65.69 90 ALA A CA 1
ATOM 776 C C . ALA A 1 90 ? -1.703 5.364 -5.912 1.00 65.69 90 ALA A C 1
ATOM 778 O O . ALA A 1 90 ? -2.520 5.900 -6.659 1.00 65.69 90 ALA A O 1
ATOM 779 N N . SER A 1 91 ? -0.874 6.063 -5.140 1.00 65.62 91 SER A N 1
ATOM 780 C CA . SER A 1 91 ? -0.628 7.494 -5.291 1.00 65.62 91 SER A CA 1
ATOM 781 C C . SER A 1 91 ? 0.634 7.700 -6.113 1.00 65.62 91 SER A C 1
ATOM 783 O O . SER A 1 91 ? 1.559 6.889 -6.069 1.00 65.62 91 SER A O 1
ATOM 785 N N . SER A 1 92 ? 0.718 8.798 -6.855 1.00 59.91 92 SER A N 1
ATOM 786 C CA . SER A 1 92 ? 1.854 9.131 -7.723 1.00 59.91 92 SER A CA 1
ATOM 787 C C . SER A 1 92 ? 3.200 9.265 -6.983 1.00 59.91 92 SER A C 1
ATOM 789 O O . SER A 1 92 ? 4.247 9.246 -7.619 1.00 59.91 92 SER A O 1
ATOM 791 N N . ASN A 1 93 ? 3.192 9.252 -5.650 1.00 62.25 93 ASN A N 1
ATOM 792 C CA . ASN A 1 93 ? 4.302 9.517 -4.733 1.00 62.25 93 ASN A CA 1
ATOM 793 C C . ASN A 1 93 ? 5.041 8.236 -4.264 1.00 62.25 93 ASN A C 1
ATOM 795 O O . ASN A 1 93 ? 5.797 8.285 -3.294 1.00 62.25 93 ASN A O 1
ATOM 799 N N . SER A 1 94 ? 4.778 7.092 -4.913 1.00 55.38 94 SER A N 1
ATOM 800 C CA . SER A 1 94 ? 5.577 5.846 -4.929 1.00 55.38 94 SER A CA 1
ATOM 801 C C . SER A 1 94 ? 5.884 5.133 -3.599 1.00 55.38 94 SER A C 1
ATOM 803 O O . SER A 1 94 ? 6.678 4.195 -3.583 1.00 55.38 94 SER A O 1
ATOM 805 N N . ARG A 1 95 ? 5.233 5.485 -2.482 1.00 64.81 95 ARG A N 1
ATOM 806 C CA . ARG A 1 95 ? 5.512 4.864 -1.165 1.00 64.81 95 ARG A CA 1
ATOM 807 C C . ARG A 1 95 ? 4.444 3.915 -0.625 1.00 64.81 95 ARG A C 1
ATOM 809 O O . ARG A 1 95 ? 4.533 3.531 0.534 1.00 64.81 95 ARG A O 1
ATOM 816 N N . GLY A 1 96 ? 3.435 3.551 -1.424 1.00 66.31 96 GLY A N 1
ATOM 817 C CA . GLY A 1 96 ? 2.401 2.599 -0.991 1.00 66.31 96 GLY A CA 1
ATOM 818 C C . GLY A 1 96 ? 1.735 2.993 0.335 1.00 66.31 96 GLY A C 1
ATOM 819 O O . GLY A 1 96 ? 1.403 2.125 1.141 1.00 66.31 96 GLY A O 1
ATOM 820 N N . SER A 1 97 ? 1.596 4.299 0.589 1.00 79.69 97 SER A N 1
ATOM 821 C CA . SER A 1 97 ? 1.120 4.825 1.865 1.00 79.69 97 SER A CA 1
ATOM 822 C C . SER A 1 97 ? -0.285 4.322 2.169 1.00 79.69 97 SER A C 1
ATOM 824 O O . SER A 1 97 ? -1.176 4.357 1.320 1.00 79.69 97 SER A O 1
ATOM 826 N N . LEU A 1 98 ? -0.488 3.864 3.403 1.00 86.75 98 LEU A N 1
ATOM 827 C CA . LEU A 1 98 ? -1.807 3.488 3.888 1.00 86.75 98 LEU A CA 1
ATOM 828 C C . LEU A 1 98 ? -2.618 4.742 4.183 1.00 86.75 98 LEU A C 1
ATOM 830 O O . LEU A 1 98 ? -2.324 5.477 5.125 1.00 86.75 98 LEU A O 1
ATOM 834 N N . GLU A 1 99 ? -3.666 4.947 3.399 1.00 85.44 99 GLU A N 1
ATOM 835 C CA . GLU A 1 99 ? -4.605 6.041 3.592 1.00 85.44 99 GLU A 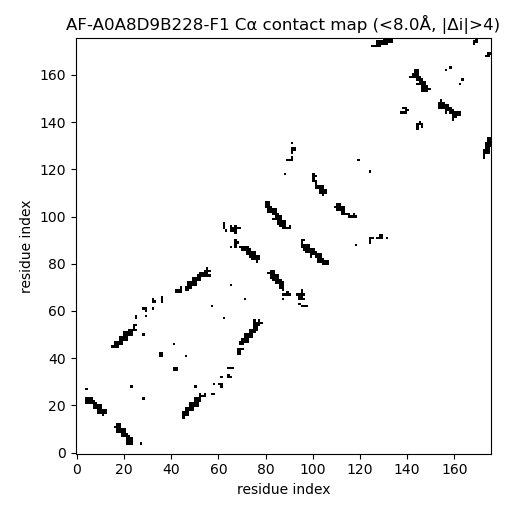CA 1
ATOM 836 C C . GLU A 1 99 ? -5.931 5.507 4.118 1.00 85.44 99 GLU A C 1
ATOM 838 O O . GLU A 1 99 ? -6.376 4.411 3.763 1.00 85.44 99 GLU A O 1
ATOM 843 N N . ARG A 1 100 ? -6.579 6.287 4.985 1.00 86.31 100 ARG A N 1
ATOM 844 C CA . ARG A 1 100 ? -7.898 5.940 5.504 1.00 86.31 100 ARG A CA 1
ATOM 845 C C . ARG A 1 100 ? -8.938 6.121 4.410 1.00 86.31 100 ARG A C 1
ATOM 847 O O . ARG A 1 100 ? -9.318 7.246 4.098 1.00 86.31 100 ARG A O 1
ATOM 854 N N . VAL A 1 101 ? -9.435 5.005 3.890 1.00 85.81 101 VAL A N 1
ATOM 855 C CA . VAL A 1 101 ? -10.480 4.986 2.860 1.00 85.81 101 VAL A CA 1
ATOM 856 C C . VAL A 1 101 ? -11.872 4.905 3.451 1.00 85.81 101 VAL A C 1
ATOM 858 O O . VAL A 1 101 ? -12.830 5.358 2.830 1.00 85.81 101 VAL A O 1
ATOM 861 N N . ASN A 1 102 ? -12.004 4.330 4.648 1.00 87.94 102 ASN A N 1
ATOM 862 C CA . ASN A 1 102 ? -13.288 4.258 5.318 1.00 87.94 102 ASN A CA 1
ATOM 863 C C . ASN A 1 102 ? -13.161 4.046 6.834 1.00 87.94 102 ASN A C 1
ATOM 865 O O . ASN A 1 102 ? -12.065 3.838 7.355 1.00 87.94 102 ASN A O 1
ATOM 869 N N . TRP A 1 103 ? -14.279 4.096 7.552 1.00 88.75 103 TRP A N 1
ATOM 870 C CA . TRP A 1 103 ? -14.377 3.730 8.957 1.00 88.75 103 TRP A CA 1
ATOM 871 C C . TRP A 1 103 ? -15.761 3.162 9.284 1.00 88.75 103 TRP A C 1
ATOM 873 O O . TRP A 1 103 ? -16.774 3.511 8.678 1.00 88.75 103 TRP A O 1
ATOM 883 N N . TRP A 1 104 ? -15.793 2.264 10.258 1.00 88.06 104 TRP A N 1
ATOM 884 C CA . TRP A 1 104 ? -16.998 1.670 10.816 1.00 88.06 104 TRP A CA 1
ATOM 885 C C . TRP A 1 104 ? -17.073 2.018 12.296 1.00 88.06 104 TRP A C 1
ATOM 887 O O . TRP A 1 104 ? -16.079 1.906 13.017 1.00 88.06 104 TRP A O 1
ATOM 897 N N . SER A 1 105 ? -18.256 2.386 12.779 1.00 89.62 105 SER A N 1
ATOM 898 C CA . SER A 1 105 ? -18.486 2.608 14.203 1.00 89.62 105 SER A CA 1
ATOM 899 C C . SER A 1 105 ? -19.588 1.700 14.748 1.00 89.62 105 SER A C 1
ATOM 901 O O . SER A 1 105 ? -20.653 1.525 14.162 1.00 89.62 105 SER A O 1
ATOM 903 N N . LEU A 1 106 ? -19.302 1.105 15.901 1.00 87.44 106 LEU A N 1
ATOM 904 C CA . LEU A 1 106 ? -20.222 0.344 16.742 1.00 87.44 106 LEU A CA 1
ATOM 905 C C . LEU A 1 106 ? -20.730 1.178 17.924 1.00 87.44 106 LEU A C 1
ATOM 907 O O . LEU A 1 106 ? -21.440 0.656 18.779 1.00 87.44 106 LEU A O 1
ATOM 911 N N . THR A 1 107 ? -20.361 2.461 17.999 1.00 84.38 107 THR A N 1
ATOM 912 C CA . THR A 1 107 ? -20.864 3.339 19.057 1.00 84.38 107 THR A CA 1
ATOM 913 C C . THR A 1 107 ? -22.373 3.556 18.894 1.00 84.38 107 THR A C 1
ATOM 915 O O . THR A 1 107 ? -22.847 3.660 17.759 1.00 84.38 107 THR A O 1
ATOM 918 N N . PRO A 1 108 ? -23.135 3.677 19.997 1.00 79.38 108 PRO A N 1
ATOM 919 C CA . PRO A 1 108 ? -24.579 3.911 19.926 1.00 79.38 108 PRO A CA 1
ATOM 920 C C . PRO A 1 108 ? -24.955 5.187 19.156 1.00 79.38 108 PRO A C 1
ATOM 922 O O . PRO A 1 108 ? -26.004 5.242 18.529 1.00 79.38 108 PRO A O 1
ATOM 925 N N . ILE A 1 109 ? -24.078 6.197 19.177 1.00 78.50 109 ILE A N 1
ATOM 926 C CA . ILE A 1 109 ? -24.323 7.538 18.624 1.00 78.50 109 ILE A CA 1
ATOM 927 C C . ILE A 1 109 ? -24.168 7.566 17.096 1.00 78.50 109 ILE A C 1
ATOM 929 O O . ILE A 1 109 ? -24.896 8.272 16.405 1.00 78.50 109 ILE A O 1
ATOM 933 N N . LYS A 1 110 ? -23.205 6.818 16.548 1.00 75.06 110 LYS A N 1
ATOM 934 C CA . LYS A 1 110 ? -22.954 6.730 15.101 1.00 75.06 110 LYS A CA 1
ATOM 935 C C . LYS A 1 110 ? -22.724 5.276 14.728 1.00 75.06 110 LYS A C 1
ATOM 937 O O . LYS A 1 110 ? -21.583 4.862 14.548 1.00 75.06 110 LYS A O 1
ATOM 942 N N . LYS A 1 111 ? -23.793 4.484 14.673 1.00 83.00 111 LYS A N 1
ATOM 943 C CA . LYS A 1 111 ? -23.717 3.062 14.327 1.00 83.00 111 LYS A CA 1
ATOM 944 C C . LYS A 1 111 ? -23.700 2.885 12.810 1.00 83.00 111 LYS A C 1
ATOM 946 O O . LYS A 1 111 ? -24.584 3.387 12.124 1.00 83.00 111 LYS A O 1
ATOM 951 N N . GLY A 1 112 ? -22.732 2.130 12.303 1.00 83.94 112 GLY A N 1
ATOM 952 C CA . GLY A 1 112 ? -22.678 1.707 10.907 1.00 83.94 112 GLY A CA 1
ATOM 953 C C . GLY A 1 112 ? -21.387 2.071 10.181 1.00 83.94 112 GLY A C 1
ATOM 954 O O . GLY A 1 112 ? -20.431 2.600 10.756 1.00 83.94 112 GLY A O 1
ATOM 955 N N . LEU A 1 113 ? -21.382 1.735 8.893 1.00 83.44 113 LEU A N 1
ATOM 956 C CA . LEU A 1 113 ? -20.306 2.018 7.953 1.00 83.44 113 LEU A CA 1
ATOM 957 C C . LEU A 1 113 ? -20.447 3.450 7.437 1.00 83.44 113 LEU A C 1
ATOM 959 O O . LEU A 1 113 ? -21.489 3.812 6.890 1.00 83.44 113 LEU A O 1
ATOM 963 N N . PHE A 1 114 ? -19.393 4.249 7.559 1.00 82.12 114 PHE A N 1
ATOM 964 C CA . PHE A 1 114 ? -19.326 5.510 6.836 1.00 82.12 114 PHE A CA 1
ATOM 965 C C . PHE A 1 114 ? -19.223 5.222 5.332 1.00 82.12 114 PHE A C 1
ATOM 967 O O . PHE A 1 114 ? -18.582 4.266 4.919 1.00 82.12 114 PHE A O 1
ATOM 974 N N . GLN A 1 115 ? -19.889 5.985 4.474 1.00 69.31 115 GLN A N 1
ATOM 975 C CA . GLN A 1 115 ? -19.834 5.752 3.028 1.00 69.31 115 GLN A CA 1
ATOM 976 C C . GLN A 1 115 ? -19.174 6.955 2.366 1.00 69.31 115 GLN A C 1
ATOM 978 O O . GLN A 1 115 ? -19.794 7.996 2.180 1.00 69.31 115 GLN A O 1
ATOM 983 N N . TYR A 1 116 ? -17.891 6.810 2.040 1.00 69.88 116 TYR A N 1
ATOM 984 C CA . TYR A 1 116 ? -17.132 7.753 1.222 1.00 69.88 116 TYR A CA 1
ATOM 985 C C . TYR A 1 116 ? -16.637 7.019 -0.030 1.00 69.88 116 TYR A C 1
ATOM 987 O O . TYR A 1 116 ? -16.384 5.812 0.055 1.00 69.88 116 TYR A O 1
ATOM 995 N N . PRO A 1 117 ? -16.505 7.682 -1.195 1.00 61.59 117 PRO A N 1
ATOM 996 C CA . PRO A 1 117 ? -15.932 7.055 -2.382 1.00 61.59 117 PRO A CA 1
ATOM 997 C C . PRO A 1 117 ? -14.570 6.421 -2.061 1.00 61.59 117 PRO A C 1
ATOM 999 O O . PRO A 1 117 ? -13.626 7.098 -1.663 1.00 61.59 117 PRO A O 1
ATOM 1002 N N . LEU A 1 118 ? -14.492 5.095 -2.223 1.00 63.81 118 LEU A N 1
ATOM 1003 C CA . LEU A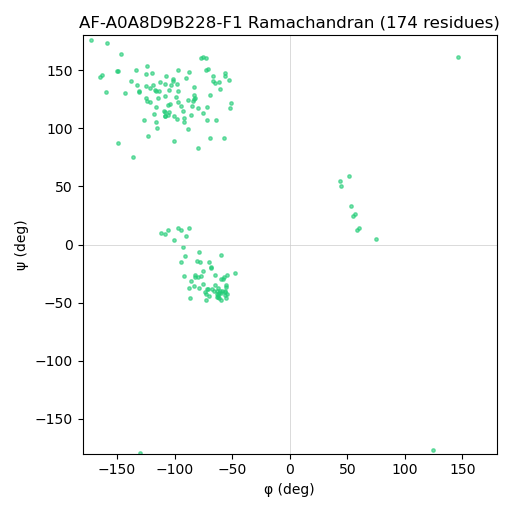 1 118 ? -13.356 4.266 -1.790 1.00 63.81 118 LEU A CA 1
ATOM 1004 C C . LEU A 1 118 ? -12.073 4.514 -2.592 1.00 63.81 118 LEU A C 1
ATOM 1006 O O . LEU A 1 118 ? -10.9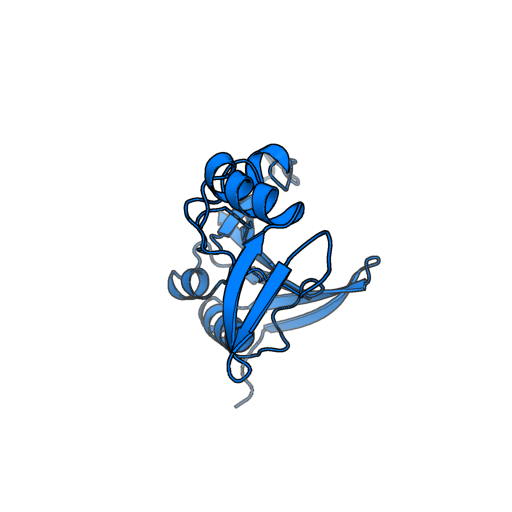86 4.155 -2.138 1.00 63.81 118 LEU A O 1
ATOM 1010 N N . LEU A 1 119 ? -12.202 5.084 -3.790 1.00 63.50 119 LEU A N 1
ATOM 1011 C CA . LEU A 1 119 ? -11.089 5.400 -4.671 1.00 63.50 119 LEU A CA 1
ATOM 1012 C C . LEU A 1 119 ? -11.248 6.828 -5.200 1.00 63.50 119 LEU A C 1
ATOM 1014 O O . LEU A 1 119 ? -12.356 7.204 -5.598 1.00 63.50 119 LEU A O 1
ATOM 1018 N N . PRO A 1 120 ? -10.163 7.619 -5.242 1.00 64.19 120 PRO A N 1
ATOM 1019 C CA . PRO A 1 120 ? -10.168 8.877 -5.967 1.00 64.19 120 PRO A CA 1
ATOM 1020 C C . PRO A 1 120 ? -10.550 8.635 -7.440 1.00 64.19 120 PRO A C 1
ATOM 1022 O O . PRO A 1 120 ? -10.220 7.584 -7.999 1.00 64.19 120 PRO A O 1
ATOM 1025 N N . PRO A 1 121 ? -11.230 9.594 -8.094 1.00 70.62 121 PRO A N 1
ATOM 1026 C CA . PRO A 1 121 ? -11.529 9.501 -9.517 1.00 70.62 121 PRO A CA 1
ATOM 1027 C C . PRO A 1 121 ? -10.255 9.239 -10.325 1.00 70.62 121 PRO A C 1
ATOM 1029 O O . PRO A 1 121 ? -9.211 9.827 -10.037 1.00 70.62 121 PRO A O 1
ATOM 1032 N N . ALA A 1 122 ? -10.340 8.406 -11.364 1.00 67.69 122 ALA A N 1
ATOM 1033 C CA . ALA A 1 122 ? -9.189 8.092 -12.217 1.00 67.69 122 ALA A CA 1
ATOM 1034 C C . ALA A 1 122 ? -8.539 9.361 -12.801 1.00 67.69 122 ALA A C 1
ATOM 1036 O O . ALA A 1 122 ? -7.316 9.450 -12.875 1.00 67.69 122 ALA A O 1
ATOM 1037 N N . SER A 1 123 ? -9.346 10.381 -13.115 1.00 72.00 123 SER A N 1
ATOM 1038 C CA . SER A 1 123 ? -8.877 11.699 -13.560 1.00 72.00 123 SER A CA 1
ATOM 1039 C C . SER A 1 123 ? -7.975 12.405 -12.546 1.00 72.00 123 SER 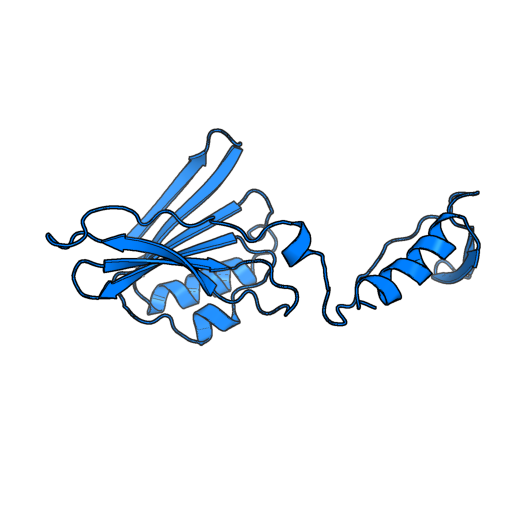A C 1
ATOM 1041 O O . SER A 1 123 ? -7.099 13.164 -12.942 1.00 72.00 123 SER A O 1
ATOM 1043 N N . LYS A 1 124 ? -8.158 12.153 -11.245 1.00 72.81 124 LYS A N 1
ATOM 1044 C CA . LYS A 1 124 ? -7.333 12.717 -10.172 1.00 72.81 124 LYS A CA 1
ATOM 1045 C C . LYS A 1 124 ? -6.047 11.919 -9.956 1.00 72.81 124 LYS A C 1
ATOM 1047 O O . LYS A 1 124 ? -5.028 12.519 -9.647 1.00 72.81 124 LYS A O 1
ATOM 1052 N N . VAL A 1 125 ? -6.091 10.594 -10.113 1.00 67.62 125 VAL A N 1
ATOM 1053 C CA . VAL A 1 125 ? -4.926 9.707 -9.915 1.00 67.62 125 VAL A CA 1
ATOM 1054 C C . VAL A 1 125 ? -3.927 9.824 -11.064 1.00 67.62 125 VAL A C 1
ATOM 1056 O O . VAL A 1 125 ? -2.726 9.861 -10.830 1.00 67.62 125 VAL A O 1
ATOM 1059 N N . TYR A 1 126 ? -4.419 9.907 -12.302 1.00 68.38 126 TYR A N 1
ATOM 1060 C CA . TYR A 1 126 ? -3.586 9.931 -13.509 1.00 68.38 126 TYR A CA 1
ATOM 1061 C C . TYR A 1 126 ? -3.324 11.342 -14.051 1.00 68.38 126 TYR A C 1
ATOM 1063 O O . TYR A 1 126 ? -2.884 11.489 -15.187 1.00 68.38 126 TYR A O 1
ATOM 1071 N N . SER A 1 127 ? -3.600 12.386 -13.266 1.00 72.19 127 SER A N 1
ATOM 1072 C CA . SER A 1 127 ? -3.317 13.770 -13.667 1.00 72.19 127 SER A CA 1
ATOM 1073 C C . SER A 1 127 ? -1.831 14.126 -13.587 1.00 72.19 127 SER A C 1
ATOM 1075 O O . SER A 1 127 ? -1.400 15.071 -14.242 1.00 72.19 127 SER A O 1
ATOM 1077 N N . ASN A 1 128 ? -1.046 13.407 -12.776 1.00 75.12 128 ASN A N 1
ATOM 1078 C CA . ASN A 1 128 ? 0.365 13.698 -12.534 1.00 75.12 128 ASN A CA 1
ATOM 1079 C C . ASN A 1 128 ? 1.090 12.455 -11.994 1.00 75.12 128 ASN A C 1
ATOM 1081 O O . ASN A 1 128 ? 0.628 11.844 -11.033 1.00 75.12 128 ASN A O 1
ATOM 1085 N N . PHE A 1 129 ? 2.239 12.105 -12.569 1.00 74.50 129 PHE A N 1
ATOM 1086 C CA . PHE A 1 129 ? 3.069 10.963 -12.174 1.00 74.50 129 PHE A CA 1
ATOM 1087 C C . PHE A 1 129 ? 4.346 11.363 -11.404 1.00 74.50 129 PHE A C 1
ATOM 1089 O O . PHE A 1 129 ? 5.205 10.514 -11.198 1.00 74.50 129 PHE A O 1
ATOM 1096 N N . HIS A 1 130 ? 4.477 12.613 -10.943 1.00 75.06 130 HIS A N 1
ATOM 1097 C CA . HIS A 1 130 ? 5.528 13.106 -10.031 1.00 75.06 130 HIS A CA 1
ATOM 1098 C C . HIS A 1 130 ? 6.965 12.641 -10.345 1.00 75.06 130 HIS A C 1
ATOM 1100 O O . HIS A 1 130 ? 7.660 12.101 -9.489 1.00 75.06 130 HIS A O 1
ATOM 1106 N N . ALA A 1 131 ? 7.426 12.872 -11.572 1.00 70.25 131 ALA A N 1
ATOM 1107 C CA . ALA A 1 131 ? 8.765 12.536 -12.057 1.00 70.25 131 ALA A CA 1
ATOM 1108 C C . ALA A 1 131 ? 9.145 11.047 -11.917 1.00 70.25 131 ALA A C 1
ATOM 1110 O O . ALA A 1 131 ? 10.329 10.716 -11.841 1.00 70.25 131 ALA A O 1
ATOM 1111 N N . ARG A 1 132 ? 8.157 10.140 -11.897 1.00 74.69 132 ARG A N 1
ATOM 1112 C CA . ARG A 1 132 ? 8.389 8.690 -11.989 1.00 74.69 132 ARG A CA 1
ATOM 1113 C C . ARG A 1 132 ? 9.174 8.345 -13.245 1.00 74.69 132 ARG A C 1
ATOM 1115 O O . ARG A 1 132 ? 8.918 8.940 -14.275 1.00 74.69 132 ARG A O 1
ATOM 1122 N N . THR A 1 133 ? 10.035 7.339 -13.171 1.00 81.12 133 THR A N 1
ATOM 1123 C CA . THR A 1 133 ? 10.671 6.764 -14.361 1.00 81.12 133 THR A CA 1
ATOM 1124 C C . THR A 1 133 ? 9.866 5.556 -14.832 1.00 81.12 133 THR A C 1
ATOM 1126 O O . THR A 1 133 ? 9.707 4.597 -14.070 1.00 81.12 133 THR A O 1
ATOM 1129 N N . LEU A 1 134 ? 9.342 5.590 -16.056 1.00 82.00 134 LEU A N 1
ATOM 1130 C CA . LEU A 1 134 ? 8.616 4.478 -16.668 1.00 82.00 134 LEU A CA 1
ATOM 1131 C C . LEU A 1 134 ? 9.495 3.777 -17.708 1.00 82.00 134 LEU A C 1
ATOM 1133 O O . LEU A 1 134 ? 9.903 4.366 -18.701 1.00 82.00 134 LEU A O 1
ATOM 1137 N N . PHE A 1 135 ? 9.745 2.483 -17.507 1.00 82.56 135 PHE A N 1
ATOM 1138 C CA . PHE A 1 135 ? 10.460 1.662 -18.484 1.00 82.56 135 PHE A CA 1
ATOM 1139 C C . PHE A 1 135 ? 9.475 1.113 -19.513 1.00 82.56 135 PHE A C 1
ATOM 1141 O O . PHE A 1 135 ? 8.620 0.286 -19.189 1.00 82.56 135 PHE A O 1
ATOM 1148 N N . ILE A 1 136 ? 9.589 1.587 -20.751 1.00 81.56 136 ILE A N 1
ATOM 1149 C CA . ILE A 1 136 ? 8.697 1.214 -21.847 1.00 81.56 136 ILE A CA 1
ATOM 1150 C C . ILE A 1 136 ? 9.462 0.269 -22.778 1.00 81.56 136 ILE A C 1
ATOM 1152 O O . ILE A 1 136 ? 10.417 0.704 -23.421 1.00 81.56 136 ILE A O 1
ATOM 1156 N N . PRO A 1 137 ? 9.089 -1.022 -22.860 1.00 82.44 137 PRO A N 1
ATOM 1157 C CA . PRO A 1 137 ? 9.682 -1.916 -23.842 1.00 82.44 137 PRO A CA 1
ATOM 1158 C C . PRO A 1 137 ? 9.219 -1.501 -25.242 1.00 82.44 137 PRO A C 1
ATOM 1160 O O . PRO A 1 137 ? 8.021 -1.351 -25.485 1.00 82.44 137 PRO A O 1
ATOM 1163 N N . ILE A 1 138 ? 10.165 -1.324 -26.164 1.00 80.56 138 ILE A N 1
ATOM 1164 C CA . ILE A 1 138 ? 9.887 -0.882 -27.534 1.00 80.56 138 ILE A CA 1
ATOM 1165 C C . ILE A 1 138 ? 10.294 -1.983 -28.507 1.00 80.56 138 ILE A C 1
ATOM 1167 O O . ILE A 1 138 ? 11.378 -2.555 -28.415 1.00 80.56 138 ILE A O 1
ATOM 1171 N N . LEU A 1 139 ? 9.394 -2.271 -29.446 1.00 83.19 139 LEU A N 1
ATOM 1172 C CA . LEU A 1 139 ? 9.592 -3.234 -30.522 1.00 83.19 139 LEU A CA 1
ATOM 1173 C C . LEU A 1 139 ? 9.753 -2.488 -31.850 1.00 83.19 139 LEU A C 1
ATOM 1175 O O . LEU A 1 139 ? 8.979 -1.570 -32.132 1.00 83.19 139 LEU A O 1
ATOM 1179 N N . HIS A 1 140 ? 10.699 -2.919 -32.687 1.00 84.19 140 HIS A N 1
ATOM 1180 C CA . HIS A 1 140 ? 10.797 -2.451 -34.068 1.00 84.19 140 HIS A CA 1
ATOM 1181 C C . HIS A 1 140 ? 9.546 -2.871 -34.851 1.00 84.19 140 HIS A C 1
ATOM 1183 O O . HIS A 1 140 ? 9.349 -4.050 -35.152 1.00 84.19 140 HIS A O 1
ATOM 1189 N N . LYS A 1 141 ? 8.678 -1.906 -35.158 1.00 84.94 141 LYS A N 1
ATOM 1190 C CA . LYS A 1 141 ? 7.431 -2.144 -35.888 1.00 84.94 141 LYS A CA 1
ATOM 1191 C C . LYS A 1 141 ? 7.086 -0.907 -36.723 1.00 84.94 141 LYS A C 1
ATOM 1193 O O . LYS A 1 141 ? 6.362 -0.036 -36.239 1.00 84.94 141 LYS A O 1
ATOM 1198 N N . PRO A 1 142 ? 7.586 -0.797 -37.961 1.00 85.69 142 PRO A N 1
ATOM 1199 C CA . PRO A 1 142 ? 7.200 0.270 -38.880 1.00 85.69 142 PRO A CA 1
ATOM 1200 C C . PRO A 1 142 ? 5.695 0.224 -39.200 1.00 85.69 142 PRO A C 1
ATOM 1202 O O . PRO A 1 142 ? 5.174 -0.877 -39.387 1.00 85.69 142 PRO A O 1
ATOM 1205 N N . PRO A 1 143 ? 4.979 1.366 -39.286 1.00 86.31 143 PRO A N 1
ATOM 1206 C CA . PRO A 1 143 ? 5.449 2.751 -39.121 1.00 86.31 143 PRO A CA 1
ATOM 1207 C C . PRO A 1 143 ? 5.380 3.293 -37.675 1.00 86.31 143 PRO A C 1
ATOM 1209 O O . PRO A 1 143 ? 5.567 4.490 -37.447 1.00 86.31 143 PRO A O 1
ATOM 1212 N N . TRP A 1 144 ? 5.051 2.449 -36.695 1.00 85.19 144 TRP A N 1
ATOM 1213 C CA . TRP A 1 144 ? 4.814 2.854 -35.306 1.00 85.19 144 TRP A CA 1
ATOM 1214 C C . TRP A 1 144 ? 6.102 3.228 -34.575 1.00 85.19 144 TRP A C 1
ATOM 1216 O O . TRP A 1 144 ? 6.149 4.300 -33.978 1.00 85.19 144 TRP A O 1
ATOM 1226 N N . ASN A 1 145 ? 7.141 2.392 -34.676 1.00 84.81 145 ASN A N 1
ATOM 1227 C CA . ASN A 1 145 ? 8.459 2.625 -34.081 1.00 84.81 145 ASN A CA 1
ATOM 1228 C C . ASN A 1 145 ? 9.568 2.106 -35.001 1.00 84.81 145 ASN A C 1
ATOM 1230 O O . ASN A 1 145 ? 9.533 0.945 -35.426 1.00 84.81 145 ASN A O 1
ATOM 1234 N N . PHE A 1 146 ? 10.568 2.946 -35.252 1.00 85.19 146 PHE A N 1
ATOM 1235 C CA . PHE A 1 146 ? 11.788 2.598 -35.973 1.00 85.19 146 PHE A CA 1
ATOM 1236 C C . PHE A 1 146 ? 12.954 2.538 -34.983 1.00 85.19 146 PHE A C 1
ATOM 1238 O O . PHE A 1 146 ? 13.383 3.557 -34.439 1.00 85.19 146 PHE A O 1
ATOM 1245 N N . VAL A 1 147 ? 13.447 1.324 -34.742 1.00 82.56 147 VAL A N 1
ATOM 1246 C CA . VAL A 1 147 ? 14.536 1.032 -33.795 1.00 82.56 147 VAL A CA 1
ATOM 1247 C C . VAL A 1 147 ? 15.762 0.544 -34.558 1.00 82.56 147 VAL A C 1
ATOM 1249 O O . VAL A 1 147 ? 15.623 -0.352 -35.393 1.00 82.56 147 VAL A O 1
ATOM 1252 N N . TYR A 1 148 ? 16.938 1.096 -34.251 1.00 79.06 148 TYR A N 1
ATOM 1253 C CA . TYR A 1 148 ? 18.224 0.584 -34.728 1.00 79.06 148 TYR A CA 1
ATOM 1254 C C . TYR A 1 148 ? 18.891 -0.282 -33.657 1.00 79.06 148 TYR A C 1
ATOM 1256 O O . TYR A 1 148 ? 19.087 0.147 -32.516 1.00 79.06 148 TYR A O 1
ATOM 1264 N N . TYR A 1 149 ? 19.266 -1.495 -34.054 1.00 77.69 149 TYR A N 1
ATOM 1265 C CA . TYR A 1 149 ? 20.028 -2.427 -33.231 1.00 77.69 149 TYR A CA 1
ATOM 1266 C C . TYR A 1 149 ? 21.492 -2.430 -33.691 1.00 77.69 149 TYR A C 1
ATOM 1268 O O . TYR A 1 149 ? 21.756 -2.458 -34.892 1.00 77.69 149 TYR A O 1
ATOM 1276 N N . SER A 1 150 ? 22.441 -2.425 -32.755 1.00 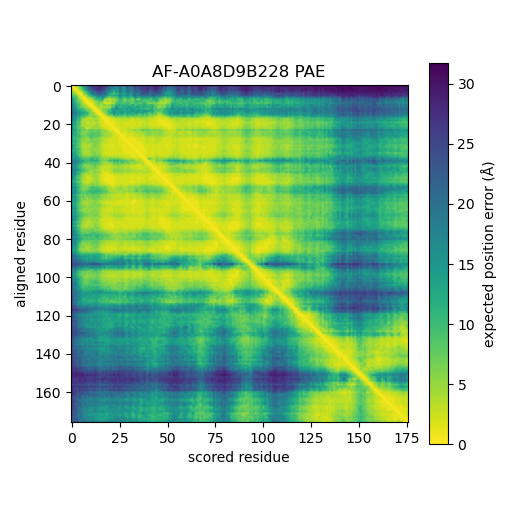71.31 150 SER A N 1
ATOM 1277 C CA . SER A 1 150 ? 23.839 -2.803 -33.016 1.00 71.31 150 SER A CA 1
ATOM 1278 C C . SER A 1 150 ? 24.281 -3.798 -31.963 1.00 71.31 150 SER A C 1
ATOM 1280 O O . SER A 1 150 ? 24.058 -3.575 -30.771 1.00 71.31 150 SER A O 1
ATOM 1282 N N . ASN A 1 151 ? 24.883 -4.899 -32.416 1.00 71.50 151 ASN A N 1
ATOM 1283 C CA . ASN A 1 151 ? 25.356 -6.001 -31.577 1.00 71.50 151 ASN A CA 1
ATOM 1284 C C . ASN A 1 151 ? 24.329 -6.396 -30.495 1.00 71.50 151 ASN A C 1
ATOM 1286 O O . ASN A 1 151 ? 24.645 -6.407 -29.309 1.00 71.50 151 ASN A O 1
ATOM 1290 N N . ASP A 1 152 ? 23.076 -6.623 -30.909 1.00 64.81 152 ASP A N 1
ATOM 1291 C CA . ASP A 1 152 ? 21.939 -7.015 -30.057 1.00 64.81 152 ASP A CA 1
ATOM 1292 C C . ASP A 1 152 ? 21.547 -6.029 -28.938 1.00 64.81 152 ASP A C 1
ATOM 1294 O O . ASP A 1 152 ? 20.730 -6.342 -28.070 1.00 64.81 152 ASP A O 1
ATOM 1298 N N . THR A 1 153 ? 22.055 -4.795 -28.989 1.00 64.00 153 THR A N 1
ATOM 1299 C CA . THR A 1 153 ? 21.643 -3.691 -28.112 1.00 64.00 153 THR A CA 1
ATOM 1300 C C . THR A 1 153 ? 20.920 -2.598 -28.898 1.00 64.00 153 THR A C 1
ATOM 1302 O O . THR A 1 153 ? 21.273 -2.278 -30.036 1.00 64.00 153 THR A O 1
ATOM 1305 N N . ILE A 1 154 ? 19.860 -2.033 -28.309 1.00 63.31 154 ILE A N 1
ATOM 1306 C CA . ILE A 1 154 ? 19.138 -0.894 -28.890 1.00 63.31 154 ILE A CA 1
ATOM 1307 C C . ILE A 1 154 ? 20.025 0.344 -28.749 1.00 63.31 154 ILE A C 1
ATOM 1309 O O . ILE A 1 154 ? 20.320 0.752 -27.628 1.00 63.31 154 ILE A O 1
ATOM 1313 N N . ILE A 1 155 ? 20.423 0.952 -29.869 1.00 66.38 155 ILE A N 1
ATOM 1314 C CA . ILE A 1 155 ? 21.247 2.170 -29.852 1.00 66.38 155 ILE A CA 1
ATOM 1315 C C . ILE A 1 155 ? 20.370 3.417 -29.759 1.00 66.38 155 ILE A C 1
ATOM 1317 O O . ILE A 1 155 ? 20.667 4.340 -29.004 1.00 66.38 155 ILE A O 1
ATOM 1321 N N . SER A 1 156 ? 19.309 3.473 -30.566 1.00 68.88 156 SER A N 1
ATOM 1322 C CA . SER A 1 156 ? 18.460 4.656 -30.672 1.00 68.88 156 SER A CA 1
ATOM 1323 C C . SER A 1 156 ? 17.108 4.344 -31.315 1.00 68.88 156 SER A C 1
ATOM 1325 O O . SER A 1 156 ? 16.979 3.497 -32.205 1.00 68.88 156 SER A O 1
ATOM 1327 N N . ILE A 1 157 ? 16.085 5.054 -30.840 1.00 68.44 157 ILE A N 1
ATOM 1328 C CA . ILE A 1 157 ? 14.773 5.158 -31.480 1.00 68.44 157 ILE A CA 1
ATOM 1329 C C . ILE A 1 157 ? 14.870 6.401 -32.361 1.00 68.44 157 ILE A C 1
ATOM 1331 O O . ILE A 1 157 ? 15.110 7.492 -31.851 1.00 68.44 157 ILE A O 1
ATOM 1335 N N . GLN A 1 158 ? 14.792 6.238 -33.679 1.00 69.44 158 GLN A N 1
ATOM 1336 C CA . GLN A 1 158 ? 14.994 7.365 -34.598 1.00 69.44 158 GLN A CA 1
ATOM 1337 C C . GLN A 1 158 ? 13.704 8.131 -34.874 1.00 69.44 158 GLN A C 1
ATOM 1339 O O . GLN A 1 158 ? 13.739 9.338 -35.101 1.00 69.44 158 GLN A O 1
ATOM 1344 N N . SER A 1 159 ? 12.584 7.412 -34.969 1.00 70.19 159 SER A N 1
ATOM 1345 C CA . SER A 1 159 ? 11.319 7.988 -35.407 1.00 70.19 159 SER A CA 1
ATOM 1346 C C . SER A 1 159 ? 10.169 6.996 -35.259 1.00 70.19 159 SER A C 1
ATOM 1348 O O . SER A 1 159 ? 10.350 5.817 -34.940 1.00 70.19 159 SER A O 1
ATOM 1350 N N . GLY A 1 160 ? 8.967 7.464 -35.558 1.00 80.56 160 GLY A N 1
ATOM 1351 C CA . GLY A 1 160 ? 7.750 6.674 -35.546 1.00 80.56 160 GLY A CA 1
ATOM 1352 C C . GLY A 1 160 ? 6.565 7.517 -35.116 1.00 80.56 160 GLY A C 1
ATOM 1353 O O . GLY A 1 160 ? 6.708 8.579 -34.506 1.00 80.56 160 GLY A O 1
ATOM 1354 N N . ARG A 1 161 ? 5.363 7.042 -35.429 1.00 83.06 161 ARG A N 1
ATOM 1355 C CA . ARG A 1 161 ? 4.145 7.688 -34.929 1.00 83.06 161 ARG A CA 1
ATOM 1356 C C . ARG A 1 161 ? 4.117 7.717 -33.397 1.00 83.06 161 ARG A C 1
ATOM 1358 O O . ARG A 1 161 ? 3.690 8.718 -32.819 1.00 83.06 161 ARG A O 1
ATOM 1365 N N . ASP A 1 162 ? 4.561 6.635 -32.765 1.00 86.06 162 ASP A N 1
ATOM 1366 C CA . ASP A 1 162 ? 4.443 6.458 -31.320 1.00 86.06 162 ASP A CA 1
ATOM 1367 C C . ASP A 1 162 ? 5.575 7.171 -30.570 1.00 86.06 162 ASP A C 1
ATOM 1369 O O . ASP A 1 162 ? 5.344 7.662 -29.471 1.00 86.06 162 ASP A O 1
ATOM 1373 N N . ASP A 1 163 ? 6.740 7.366 -31.192 1.00 82.88 163 ASP A N 1
ATOM 1374 C CA . ASP A 1 163 ? 7.857 8.156 -30.650 1.00 82.88 163 ASP A CA 1
ATOM 1375 C C . ASP A 1 163 ? 7.441 9.601 -30.293 1.00 82.88 163 ASP A C 1
ATOM 1377 O O . ASP A 1 163 ? 7.725 10.124 -29.208 1.00 82.88 163 ASP A O 1
ATOM 1381 N N . LYS A 1 164 ? 6.621 10.231 -31.146 1.00 83.06 164 LYS A N 1
ATOM 1382 C CA . LYS A 1 164 ? 6.050 11.557 -30.859 1.00 83.06 164 LYS A CA 1
ATOM 1383 C C . LYS A 1 164 ? 5.090 11.543 -29.664 1.00 83.06 164 LYS A C 1
ATOM 1385 O O . LYS A 1 164 ? 5.007 12.515 -28.921 1.00 83.06 164 LYS A O 1
ATOM 1390 N N . LEU A 1 165 ? 4.339 10.462 -29.463 1.00 85.31 165 LEU A N 1
ATOM 1391 C CA . LEU A 1 165 ? 3.474 10.330 -28.286 1.00 85.31 165 LEU A CA 1
ATOM 1392 C C . LEU A 1 165 ? 4.307 10.085 -27.025 1.00 85.31 165 LEU A C 1
ATOM 1394 O O . LEU A 1 165 ? 4.050 10.713 -25.998 1.00 85.31 165 LEU A O 1
ATOM 1398 N N . LEU A 1 166 ? 5.327 9.233 -27.116 1.00 85.12 166 LEU A N 1
ATOM 1399 C CA . LEU A 1 166 ? 6.241 8.908 -26.023 1.00 85.12 166 LEU A CA 1
ATOM 1400 C C . LEU A 1 166 ? 7.081 10.107 -25.568 1.00 85.12 166 LEU A C 1
ATOM 1402 O O . LEU A 1 166 ? 7.426 10.170 -24.396 1.00 85.12 166 LEU A O 1
ATOM 1406 N N . SER A 1 167 ? 7.337 11.092 -26.430 1.00 83.56 167 SER A N 1
ATOM 1407 C CA . SER A 1 167 ? 7.974 12.365 -26.045 1.00 83.56 167 SER A CA 1
ATOM 1408 C C . SER A 1 167 ? 6.998 13.391 -25.446 1.00 83.56 167 SER A C 1
ATOM 1410 O O . SER A 1 167 ? 7.380 14.211 -24.607 1.00 83.56 167 SER A O 1
ATOM 1412 N N . LEU A 1 168 ? 5.713 13.346 -25.817 1.00 88.69 168 LEU A N 1
ATOM 1413 C CA . LEU A 1 168 ? 4.689 14.278 -25.319 1.00 88.69 168 LEU A CA 1
ATOM 1414 C C . LEU A 1 168 ? 4.051 13.850 -23.990 1.00 88.69 168 LEU A C 1
ATOM 1416 O O . LEU A 1 168 ? 3.646 14.701 -23.197 1.00 88.69 168 LEU A O 1
ATOM 1420 N N . LEU A 1 169 ? 3.926 12.549 -23.731 1.00 87.75 169 LEU A N 1
ATOM 1421 C CA . LEU A 1 169 ? 3.322 12.043 -22.495 1.00 87.75 169 LEU A CA 1
ATOM 1422 C C . LEU A 1 169 ? 4.115 12.427 -21.225 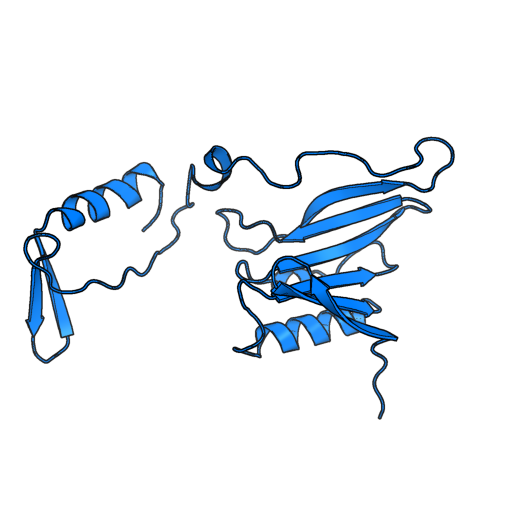1.00 87.75 169 LEU A C 1
ATOM 1424 O O . LEU A 1 169 ? 3.473 12.902 -20.283 1.00 87.75 169 LEU A O 1
ATOM 1428 N N . PRO A 1 170 ? 5.461 12.308 -21.181 1.00 87.31 170 PRO A N 1
ATOM 1429 C CA . PRO A 1 170 ? 6.263 12.667 -20.010 1.00 87.31 170 PRO A CA 1
ATOM 1430 C C . PRO A 1 170 ? 6.116 14.140 -19.629 1.00 87.31 170 PRO A C 1
ATOM 1432 O O . PRO A 1 170 ? 5.972 14.460 -18.450 1.00 87.31 170 PRO A O 1
ATOM 1435 N N . SER A 1 171 ? 6.067 15.034 -20.625 1.00 85.25 171 SER A N 1
ATOM 1436 C CA . SER A 1 171 ? 5.896 16.476 -20.403 1.00 85.25 171 SER A CA 1
ATOM 1437 C C . SER A 1 171 ? 4.490 16.841 -19.927 1.00 85.25 171 SER A C 1
ATOM 1439 O O . SER A 1 171 ? 4.344 17.686 -19.048 1.00 85.25 171 SER A O 1
ATOM 1441 N N . LYS A 1 172 ? 3.444 16.192 -20.453 1.00 87.12 172 LYS A N 1
ATOM 1442 C CA . LYS A 1 172 ? 2.058 16.469 -20.040 1.00 87.12 172 LYS A CA 1
ATOM 1443 C C . LYS A 1 172 ? 1.691 15.886 -18.683 1.00 87.12 172 LYS A C 1
ATOM 1445 O O . LYS A 1 172 ? 0.869 16.470 -17.983 1.00 87.12 172 LYS A O 1
ATOM 1450 N N . LEU A 1 173 ? 2.244 14.727 -18.336 1.00 84.94 173 LEU A N 1
ATOM 1451 C CA . LEU A 1 173 ? 1.857 13.986 -17.135 1.00 84.94 173 LEU A CA 1
ATOM 1452 C C . LEU A 1 173 ? 2.971 13.969 -16.073 1.00 84.94 173 LEU A C 1
ATOM 1454 O O . LEU A 1 173 ? 2.843 13.265 -15.074 1.00 84.94 173 LEU A O 1
ATOM 1458 N N . ASN A 1 174 ? 4.030 14.768 -16.261 1.00 83.88 174 ASN A N 1
ATOM 1459 C CA . ASN A 1 174 ? 5.167 14.936 -15.353 1.00 83.88 174 ASN A CA 1
ATOM 1460 C C . ASN A 1 174 ? 5.802 13.601 -14.929 1.00 83.88 174 ASN A C 1
ATOM 1462 O O . ASN A 1 174 ? 5.855 13.294 -13.741 1.00 83.88 174 ASN A O 1
ATOM 1466 N N . PHE A 1 175 ? 6.282 12.803 -15.880 1.00 85.81 175 PHE A N 1
ATOM 1467 C CA . PHE A 1 175 ? 7.127 11.628 -15.619 1.00 85.81 175 PHE A CA 1
ATOM 1468 C C . PHE A 1 175 ? 8.378 11.652 -16.504 1.00 85.81 175 PHE A C 1
ATOM 1470 O O . PHE A 1 175 ? 8.595 12.617 -17.236 1.00 85.81 175 PHE A O 1
ATOM 1477 N N . ARG A 1 176 ? 9.227 10.635 -16.375 1.00 80.56 176 ARG A N 1
ATOM 1478 C CA . ARG A 1 176 ? 10.447 10.395 -17.145 1.00 80.56 176 ARG A CA 1
ATOM 1479 C C . ARG A 1 176 ? 10.397 9.031 -17.812 1.00 80.56 176 ARG A C 1
ATOM 1481 O O . ARG A 1 176 ? 9.849 8.090 -17.194 1.00 80.56 176 ARG A O 1
#

Nearest PDB structures (foldseek):
  1jg3-assembly1_A  TM=3.448E-01  e=2.727E-01  Pyrococcus furiosus
  3o84-assembly1_A  TM=4.564E-01  e=1.528E+00  Acinetobacter baumannii AB900
  9fp2-assembly1_D  TM=6.112E-01  e=5.231E+00  Escherichia coli
  9fp2-assembly1_E  TM=4.914E-01  e=4.090E+00  Escherichia coli
  6cfw-assembly1_K  TM=3.858E-01  e=1.528E+00  Pyrococcus furiosus DSM 3638

Sequence (176 aa):
MKYLVQDVERWHNKLRKLVYVIYVRKFYMEQIILKIRQSDSMIRRQIVYIFISSEPKLSRFFQENILEAMKIIVISKSRPGVYEILYNQASSNSRGSLERVNWWSLTPIKKGLFQYPLLPPASKVYSNFHARTLFIPILHKPPWNFVYYSNDTIISIQSGRDDKLLSLLPSKLNFR

pLDDT: mean 80.1, std 11.61, range [31.84, 93.69]

Foldseek 3Di:
DDDDQVDWDWDQDPVRATETETEDEQVVLLVVLVVLLPDPVNQDPRYAYEYEYAAQDHDPSNQQSAWLSYWYWYWYDNDVQKIFIWTQHNALPGRSGTDGQWMAGPDPVDHGTDDDPSHDPPCVRQQANAAAEDDDDDDPDPQAWHFDDDPNDTPDTDDHPVVVVVVVSCVRRVYD

Secondary structure (DSSP, 8-state):
------EEEEEE-TT--EEEEEE--HHHHHHHHHHHHH-TTT--TTEEEEEEES-SS--HHHHHT--TTS-EEEEEEEETTEEEEEEE---TTSS--EEEEEEEE-SSSS-EE----SS--HHHHTT--TT---------BTTTBEEEEETTEEEEEEE-HHHHHHHHHHHHHT--

Organism: NCBI:txid428564

Mean predicted aligned error: 10.96 Å

Solvent-accessible surface area (backbone atoms only — not comparable to full-atom values): 10089 Å² total; per-residue (Å²): 138,87,79,84,64,76,46,78,47,80,43,74,46,100,84,72,31,43,34,39,40,36,39,42,57,74,77,53,49,40,56,48,45,50,52,43,66,74,32,83,86,61,58,37,94,49,40,36,40,35,40,42,30,86,53,64,72,82,56,64,70,45,48,75,53,35,53,44,76,42,44,45,35,37,39,27,29,69,46,94,53,30,35,36,34,27,31,30,51,76,54,50,81,73,52,17,52,72,40,80,42,40,40,37,26,70,39,92,91,56,65,46,73,59,88,57,82,74,61,81,55,66,73,69,52,71,56,42,32,71,63,39,77,67,89,76,91,82,66,75,40,82,72,42,27,43,60,46,72,54,94,93,36,81,76,49,76,80,46,35,66,49,50,59,48,65,62,48,48,30,71,70,28,39,33,77